Protein 2BJO (pdb70)

Solvent-accessible surface area: 12711 Å² total; per-residue (Å²): 99,82,22,60,10,80,0,36,5,159,36,4,64,76,9,64,0,54,4,93,88,41,28,0,82,29,55,5,22,79,120,91,16,101,99,53,62,104,107,10,2,25,1,2,9,0,2,0,0,0,0,0,4,9,0,0,16,1,0,52,75,18,0,122,128,79,137,44,152,36,87,1,62,0,48,0,34,0,14,12,66,137,8,148,111,81,66,6,72,84,8,10,5,23,0,25,0,28,8,100,146,40,95,153,132,48,2,77,82,0,2,70,38,0,28,99,39,0,13,2,1,37,5,2,92,78,52,14,113,24,123,53,84,34,162,93,108,53,55,11,76,1,45,1,129,24,6,159,88,12,31,0,47,3,104,90,39,44,0,81,31,73,7,19,30,72,89,68,29,117,95,61,91,103,8,0,5,10,4,6,0,3,0,0,0,0,0,1,8,0,2,6,2,0,67,59,16,0,124,115,100,141,38,178,23,106,8,62,0,48,0,40,0,14,11,67,118,15,169,94,80,54,4,47,84,5,9,4,24,0,17,0,33,8,131,153,45,93,200,146,62,1,67,83,2,1,79,40,0,60,124,45,0,12,2,3,25,4,2,146,82,55,17,91,31,110,44,82,49,157

InterPro domains:
  IPR003718 OsmC/Ohr conserved domain [PF02566] (39-134)
  IPR015946 K homology domain-like, alpha/beta [G3DSA:3.30.300.20] (43-136)
  IPR019953 Organic hydroperoxide resistance protein famiy [PTHR33797] (2-135)
  IPR019953 Organic hydroperoxide resistance protein famiy [TIGR03561] (3-134)
  IPR036102 OsmC/Ohr superfamily [SSF82784] (3-135)

Nearest PDB structures (foldseek):
  2bjo-assembly1_B  TM=9.786E-01  e=1.978E-26  Bacillus subtilis
  6mjn-assembly2_C  TM=9.135E-01  e=1.977E-16  Legionella pneumophila
  6ecy-assembly1_A  TM=8.993E-01  e=4.500E-16  Chromobacterium violaceum ATCC 12472
  4xx2-assembly1_A  TM=8.767E-01  e=3.079E-16  Xylella fastidiosa 9a5c
  6ecy-assembly1_B  TM=8.968E-01  e=5.107E-16  Chromobacterium violaceum ATCC 12472

Foldseek 3Di:
DVDDWAKDWPDPQQTWIATPVRPGTFTRDDPCCVVVVGDGHHPQRVLQVLQQVLLVVLLCVLCVVVPHHWDKGKGKDKDWDQDVVVSHIDIEIEIEMEGDPDPPVVVVVSSVSSLVVRPVSVVCPPPYPYHYHYD/DVDDWAKDWDDPQQTWIATPVRPGTFTHDDPVHCVVVDDGHHPQRVLQVLQQVLLQVLLCVVCVVVVHRWDKDKGKHKDWAQDPVVRHIDIAIEIEIETPPDDVVVVVVSSVRSLVVRVVSVVCPPPYHYHYHYD

Organism: Bacillus subtilis (strain 168) (NCBI:txid224308)

CATH classification: 2.20.25.10 (+1 more: 3.30.300.20)

Secondary structure (DSSP, 8-state):
--EEEEEEEESGGG-EEEETTSS-EEEB--TTTTTTT---B-HHHHHHHHHHHHHHHHHHHHHHTTT-----EEEEEEEEEEETTTTEEEEEEEEEEE-TTS-HHHHHHHHHHHHHH-HHHHHHTTTS--EEEE-/--EEEEEEEESSTT-EEEETTSS-EEEB--GGG-TT----B-HHHHHHHHHHHHHHHHHHHHHHHTT----EEEEEEEEEEEETTTTEEEEEEEEEEEETTS-HHHHHHHHHHHHHH-HHHHHHTTTS-EEEEE-

Sequence (270 aa):
ALFTAKVTARGGRAGHITSDDGVLDFDIVMPNAAAAGQTGTNPEQLFAAGYAACFGGALEHVAKEQNIEIDSEIEGQVSLMKDESDGGFKIGVTLVVNTKDLDREKAQELVNAAHEFCPYSKATRGNVDVKLELKALFTAKVTARGGRAGHITSDDGVLDFDIVMPNAAAAGQTGTNPEQLFAAGYAACFGGALEHVAKEQNIEIDSEIEGQVSLMKDESDGGFKIGVTLVVNTKDLDREKAQELVNAAHEFCPYSKATRGNVDVKLELK

Structure (mmCIF, N/CA/C/O backbone):
data_2BJO
#
_entry.id   2BJO
#
_cell.length_a   35.340
_cell.length_b   41.434
_cell.length_c   44.600
_cell.angle_alpha   84.45
_cell.angle_beta   91.51
_cell.angle_gamma   73.89
#
_symmetry.space_group_name_H-M   'P 1'
#
loop_
_entity.id
_entity.type
_entity.pdbx_description
1 polymer 'ORGANIC HYDROPEROXIDE RESISTANCE PROTEIN OHRB'
2 water water
#
loop_
_atom_site.group_PDB
_atom_site.id
_atom_site.type_symbol
_atom_site.label_atom_id
_atom_site.label_alt_id
_atom_site.label_comp_id
_atom_site.label_asym_id
_atom_site.label_entity_id
_atom_site.label_seq_id
_atom_site.pdbx_PDB_ins_code
_atom_site.Cartn_x
_atom_site.Cartn_y
_atom_site.Cartn_z
_atom_site.occupancy
_atom_site.B_iso_or_equiv
_atom_site.auth_seq_id
_atom_site.auth_comp_id
_atom_site.auth_asym_id
_atom_site.auth_atom_id
_atom_site.pdbx_PDB_model_num
ATOM 1 N N . ALA A 1 2 ? 7.296 17.638 3.960 1.00 25.09 2 ALA A N 1
ATOM 2 C CA . ALA A 1 2 ? 6.069 16.785 3.999 1.00 25.63 2 ALA A CA 1
ATOM 3 C C . ALA A 1 2 ? 4.797 17.613 3.887 1.00 23.92 2 ALA A C 1
ATOM 4 O O . ALA A 1 2 ? 4.641 18.602 4.597 1.00 22.77 2 ALA A O 1
ATOM 6 N N . LEU A 1 3 ? 3.922 17.181 2.987 1.00 27.30 3 LEU A N 1
ATOM 7 C CA . LEU A 1 3 ? 2.579 17.747 2.803 1.00 28.71 3 LEU A CA 1
ATOM 8 C C . LEU A 1 3 ? 1.667 17.267 3.934 1.00 27.90 3 LEU A C 1
ATOM 9 O O . LEU A 1 3 ? 0.835 18.034 4.406 1.00 26.33 3 LEU A O 1
ATOM 14 N N . PHE A 1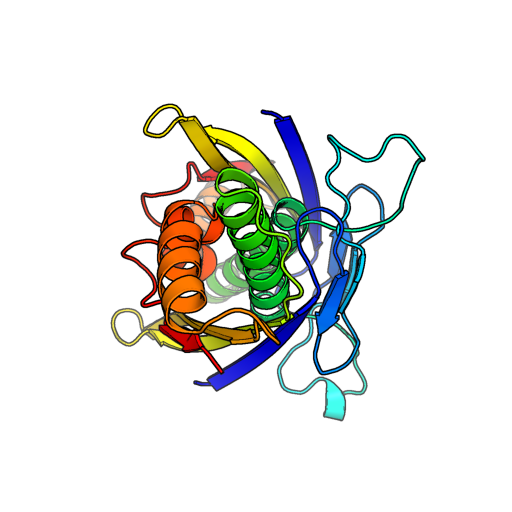 4 ? 1.841 16.007 4.336 1.00 26.60 4 PHE A N 1
ATOM 15 C CA . PHE A 1 4 ? 1.131 15.362 5.435 1.00 24.69 4 PHE A CA 1
ATOM 16 C C . PHE A 1 4 ? 1.746 13.966 5.624 1.00 24.99 4 PHE A C 1
ATOM 17 O O . PHE A 1 4 ? 2.415 13.433 4.734 1.00 20.88 4 PHE A O 1
ATOM 25 N N . THR A 1 5 ? 1.481 13.414 6.803 1.00 22.98 5 THR A N 1
ATOM 26 C CA . THR A 1 5 ? 1.911 12.099 7.250 1.00 22.38 5 THR A CA 1
ATOM 27 C C . THR A 1 5 ? 0.660 11.375 7.711 1.00 22.21 5 THR A C 1
ATOM 28 O O . THR A 1 5 ? 0.013 11.860 8.623 1.00 21.02 5 THR A O 1
ATOM 32 N N . ALA A 1 6 ? 0.317 10.244 7.100 1.00 23.05 6 ALA A N 1
ATOM 33 C CA . ALA A 1 6 ? -0.759 9.375 7.549 1.00 21.75 6 ALA A CA 1
ATOM 34 C C . ALA A 1 6 ? -0.180 8.348 8.519 1.00 22.57 6 ALA A C 1
ATOM 35 O O . ALA A 1 6 ? 0.862 7.753 8.248 1.00 21.09 6 ALA A O 1
ATOM 37 N N . LYS A 1 7 ? -0.822 8.119 9.666 1.00 26.69 7 LYS A N 1
ATOM 38 C CA . LYS A 1 7 ? -0.397 7.145 10.668 1.00 26.89 7 LYS A CA 1
ATOM 39 C C . LYS A 1 7 ? -1.408 6.027 10.904 1.00 25.33 7 LYS A C 1
ATOM 40 O O . LYS A 1 7 ? -2.594 6.273 11.093 1.00 22.89 7 LYS A O 1
ATOM 46 N N . VAL A 1 8 ? -0.913 4.791 10.920 1.00 25.87 8 VAL A N 1
ATOM 47 C CA . VAL A 1 8 ? -1.749 3.607 11.180 1.00 26.68 8 VAL A CA 1
ATOM 48 C C . VAL A 1 8 ? -0.908 2.687 12.058 1.00 24.04 8 VAL A C 1
ATOM 49 O O . VAL A 1 8 ? 0.263 2.495 11.776 1.00 26.25 8 VAL A O 1
ATOM 53 N N . THR A 1 9 ? -1.518 2.125 13.090 1.00 23.07 9 THR A N 1
ATOM 54 C CA . THR A 1 9 ? -0.892 1.227 14.048 1.00 24.07 9 THR A CA 1
ATOM 55 C C . THR A 1 9 ? -1.413 -0.177 13.775 1.00 22.65 9 THR A C 1
ATOM 56 O O . THR A 1 9 ? -2.614 -0.403 13.661 1.00 22.31 9 THR A O 1
ATOM 60 N N . ALA A 1 10 ? -0.516 -1.147 13.648 1.00 23.40 10 ALA A N 1
ATOM 61 C CA . ALA A 1 10 ? -0.965 -2.525 13.462 1.00 22.69 10 ALA A CA 1
ATOM 62 C C . ALA A 1 10 ? -0.560 -3.274 14.699 1.00 22.46 10 ALA A C 1
ATOM 63 O O . ALA A 1 10 ? 0.607 -3.176 15.061 1.00 20.78 10 ALA A O 1
ATOM 65 N N . ARG A 1 11 ? -1.484 -3.980 15.335 1.00 24.48 11 ARG A N 1
ATOM 66 C CA . ARG A 1 11 ? -1.209 -4.827 16.489 1.00 29.90 11 ARG A CA 1
ATOM 67 C C . ARG A 1 11 ? -1.349 -6.283 16.046 1.00 29.90 11 ARG A C 1
ATOM 68 O O . ARG A 1 11 ? -2.258 -6.599 15.271 1.00 25.92 11 ARG A O 1
ATOM 76 N N . GLY A 1 12 ? -0.427 -7.129 16.498 1.00 31.21 12 GLY A N 1
ATOM 77 C CA . GLY A 1 12 ? -0.543 -8.586 16.432 1.00 34.86 12 GLY A CA 1
ATOM 78 C C . GLY A 1 12 ? -0.387 -9.472 15.216 1.00 39.25 12 GLY A C 1
ATOM 79 O O . GLY A 1 12 ? -0.974 -10.564 15.198 1.00 43.87 12 GLY A O 1
ATOM 80 N N . GLY A 1 13 ? 0.357 -9.016 14.211 1.00 39.26 13 GLY A N 1
ATOM 81 C CA . GLY A 1 13 ? 0.701 -9.868 13.084 1.00 36.48 13 GLY A CA 1
ATOM 82 C C . GLY A 1 13 ? -0.272 -10.247 11.991 1.00 37.40 13 GLY A C 1
ATOM 83 O O . GLY A 1 13 ? -1.009 -9.369 11.531 1.00 36.16 13 GLY A O 1
ATOM 84 N N . ARG A 1 14 ? -0.258 -11.515 11.563 1.00 36.37 14 ARG A N 1
ATOM 85 C CA . ARG A 1 14 ? -1.113 -11.911 10.440 1.00 38.93 14 ARG A CA 1
ATOM 86 C C . ARG A 1 14 ? -2.589 -12.145 10.805 1.00 34.44 14 ARG A C 1
ATOM 87 O O . ARG A 1 14 ? -3.450 -12.249 9.929 1.00 29.80 14 ARG A O 1
ATOM 95 N N . ALA A 1 15 ? -2.880 -12.238 12.095 1.00 33.67 15 ALA A N 1
ATOM 96 C CA . ALA A 1 15 ? -4.252 -12.350 12.583 1.00 32.45 15 ALA A CA 1
ATOM 97 C C . ALA A 1 15 ? -4.535 -11.108 13.414 1.00 32.45 15 ALA A C 1
ATOM 98 O O . ALA A 1 15 ? -5.331 -11.176 14.347 1.00 36.73 15 ALA A O 1
ATOM 100 N N . GLY A 1 16 ? -3.922 -9.973 13.096 1.00 31.24 16 GLY A N 1
ATOM 101 C CA . GLY A 1 16 ? -4.023 -8.833 14.001 1.00 29.37 16 GLY A CA 1
ATOM 102 C C . GLY A 1 16 ? -5.135 -7.833 13.741 1.00 27.89 16 GLY A C 1
ATOM 103 O O . GLY A 1 16 ? -6.242 -8.138 13.277 1.00 24.58 16 GLY A O 1
ATOM 104 N N . HIS A 1 17 ? -4.821 -6.578 14.036 1.00 25.52 17 HIS A N 1
ATOM 105 C CA . HIS A 1 17 ? -5.802 -5.526 13.794 1.00 25.57 17 HIS A CA 1
ATOM 106 C C . HIS A 1 17 ? -5.078 -4.210 13.480 1.00 26.67 17 HIS A C 1
ATOM 107 O O . HIS A 1 17 ? -4.003 -3.945 14.026 1.00 24.68 17 HIS A O 1
ATOM 114 N N . ILE A 1 18 ? -5.682 -3.393 12.625 1.00 25.44 18 ILE A N 1
ATOM 115 C CA . ILE A 1 18 ? -5.175 -2.087 12.239 1.00 25.90 18 ILE A CA 1
ATOM 116 C C . ILE A 1 18 ? -6.170 -1.021 12.671 1.00 26.41 18 ILE A C 1
ATOM 117 O O . ILE A 1 18 ? -7.385 -1.177 12.479 1.00 26.68 18 ILE A O 1
ATOM 122 N N . THR A 1 19 ? -5.635 0.042 13.266 1.00 23.75 19 THR A N 1
ATOM 123 C CA . THR A 1 19 ? -6.441 1.224 13.532 1.00 25.63 19 THR A CA 1
ATOM 124 C C . THR A 1 19 ? -5.676 2.472 13.084 1.00 23.67 19 THR A C 1
ATOM 125 O O . THR A 1 19 ? -4.553 2.728 13.527 1.00 22.44 19 THR A O 1
ATOM 129 N N . SER A 1 20 ? -6.260 3.260 12.182 1.00 24.28 20 SER A N 1
ATOM 130 C CA . SER A 1 20 ? -5.608 4.511 11.791 1.00 24.26 20 SER A CA 1
ATOM 131 C C . SER A 1 20 ? -5.669 5.436 13.027 1.00 24.15 20 SER A C 1
ATOM 132 O O . SER A 1 20 ? -6.507 5.281 13.924 1.00 19.46 20 SER A O 1
ATOM 135 N N . ASP A 1 21 ? -4.729 6.379 13.073 1.00 25.75 21 ASP A N 1
ATOM 136 C CA . ASP A 1 21 ? -4.685 7.434 14.069 1.00 24.97 21 ASP A CA 1
ATOM 137 C C . ASP A 1 21 ? -6.037 8.132 14.178 1.00 25.14 21 ASP A C 1
ATOM 138 O O . ASP A 1 21 ? -6.457 8.380 15.303 1.00 23.64 21 ASP A O 1
ATOM 143 N N . ASP A 1 22 ? -6.695 8.407 13.042 1.00 22.84 22 ASP A N 1
ATOM 144 C CA . ASP A 1 22 ? -7.996 9.102 13.009 1.00 24.01 22 ASP A CA 1
ATOM 145 C C . ASP A 1 22 ? -9.234 8.203 13.104 1.00 23.05 22 ASP A C 1
ATOM 146 O O . ASP A 1 22 ? -10.343 8.719 13.044 1.00 25.55 22 ASP A O 1
ATOM 151 N N . GLY A 1 23 ? -9.044 6.893 13.224 1.00 20.74 23 GLY A N 1
ATOM 152 C CA . GLY A 1 23 ? -10.104 5.909 13.305 1.00 22.21 23 GLY A CA 1
ATOM 153 C C . GLY A 1 23 ? -10.802 5.557 11.997 1.00 21.68 23 GLY A C 1
ATOM 154 O O . GLY A 1 23 ? -11.662 4.679 11.975 1.00 23.89 23 GLY A O 1
ATOM 155 N N . VAL A 1 24 ? -10.467 6.217 10.894 1.00 23.93 24 VAL A N 1
ATOM 156 C CA . VAL A 1 24 ? -11.095 5.999 9.587 1.00 21.26 24 VAL A CA 1
ATOM 157 C C . VAL A 1 24 ? -10.866 4.536 9.222 1.00 21.66 24 VAL A C 1
ATOM 158 O O . VAL A 1 24 ? -11.821 3.882 8.792 1.00 19.98 24 VAL A O 1
ATOM 162 N N . LEU A 1 25 ? -9.651 4.024 9.420 1.00 22.47 25 LEU A N 1
ATOM 163 C CA . LEU A 1 25 ? -9.376 2.586 9.193 1.00 24.83 25 LEU A CA 1
ATOM 164 C C . LEU A 1 25 ? -9.408 1.762 10.484 1.00 25.55 25 LEU A C 1
ATOM 165 O O . LEU A 1 25 ? -8.698 2.029 11.449 1.00 24.23 25 LEU A O 1
ATOM 170 N N . ASP A 1 26 ? -10.250 0.742 10.563 1.00 28.06 26 ASP A N 1
ATOM 171 C CA . ASP A 1 26 ? -10.364 0.016 11.836 1.00 27.12 26 ASP A CA 1
ATOM 172 C C . ASP A 1 26 ? -10.756 -1.405 11.450 1.00 26.45 26 ASP A C 1
ATOM 173 O O . ASP A 1 26 ? -11.922 -1.664 11.248 1.00 25.19 26 ASP A O 1
ATOM 178 N N . PHE A 1 27 ? -9.788 -2.302 11.312 1.00 24.96 27 PHE A N 1
ATOM 179 C CA . PHE A 1 27 ? -10.066 -3.625 10.775 1.00 25.80 27 PHE A CA 1
ATOM 180 C C . PHE A 1 27 ? -9.167 -4.685 11.359 1.00 23.84 27 PHE A C 1
ATOM 181 O O . PHE A 1 27 ? -7.997 -4.434 11.649 1.00 21.47 27 PHE A O 1
ATOM 189 N N . ASP A 1 28 ? -9.760 -5.870 11.460 1.00 23.05 28 ASP A N 1
ATOM 190 C CA . ASP A 1 28 ? -8.956 -7.073 11.619 1.00 23.62 28 ASP A CA 1
ATOM 191 C C . ASP A 1 28 ? -8.171 -7.355 10.341 1.00 21.92 28 ASP A C 1
ATOM 192 O O . ASP A 1 28 ? -8.612 -6.989 9.261 1.00 22.06 28 ASP A O 1
ATOM 197 N N . ILE A 1 29 ? -7.041 -8.035 10.512 1.00 21.78 29 ILE A N 1
ATOM 198 C CA . ILE A 1 29 ? -6.203 -8.582 9.465 1.00 24.97 29 ILE A CA 1
ATOM 199 C C . ILE A 1 29 ? -6.583 -10.053 9.471 1.00 25.71 29 ILE A C 1
ATOM 200 O O . ILE A 1 29 ? -6.489 -10.714 10.512 1.00 25.39 29 ILE A O 1
ATOM 205 N N . VAL A 1 30 ? -7.006 -10.534 8.307 1.00 26.42 30 VAL A N 1
ATOM 206 C CA . VAL A 1 30 ? -7.511 -11.898 8.201 1.00 30.52 30 VAL A CA 1
ATOM 207 C C . VAL A 1 30 ? -6.665 -12.799 7.303 1.00 30.07 30 VAL A C 1
ATOM 208 O O . VAL A 1 30 ? -5.988 -12.384 6.375 1.00 30.28 30 VAL A O 1
ATOM 212 N N . MET A 1 31 ? -6.792 -14.086 7.578 1.00 33.97 31 MET A N 1
ATOM 213 C CA . MET A 1 31 ? -6.025 -15.129 6.914 1.00 35.46 31 MET A CA 1
ATOM 214 C C . MET A 1 31 ? -6.902 -15.689 5.803 1.00 33.71 31 MET A C 1
ATOM 215 O O . MET A 1 31 ? -8.093 -15.362 5.770 1.00 31.66 31 MET A O 1
ATOM 220 N N . PRO A 1 32 ? -6.310 -16.484 4.893 1.00 32.37 32 PRO A N 1
ATOM 221 C CA . PRO A 1 32 ? -7.038 -17.171 3.825 1.00 31.91 32 PRO A CA 1
ATOM 222 C C . PRO A 1 32 ? -8.308 -17.940 4.235 1.00 29.72 32 PRO A C 1
ATOM 223 O O . PRO A 1 32 ? -9.194 -18.022 3.403 1.00 27.82 32 PRO A O 1
ATOM 227 N N . ASN A 1 33 ? -8.415 -18.464 5.456 1.00 27.98 33 ASN A N 1
ATOM 228 C CA . ASN A 1 33 ? -9.595 -19.180 5.941 1.00 28.95 33 ASN A CA 1
ATOM 229 C C . ASN A 1 33 ? -10.677 -18.321 6.607 1.00 27.63 33 ASN A C 1
ATOM 230 O O . ASN A 1 33 ? -11.520 -18.828 7.333 1.00 26.74 33 ASN A O 1
ATOM 235 N N . ALA A 1 34 ? -10.676 -17.011 6.375 1.00 29.17 34 ALA A N 1
ATOM 236 C CA . ALA A 1 34 ? -11.603 -16.083 7.046 1.00 28.60 34 ALA A CA 1
ATOM 237 C C . ALA A 1 34 ? -13.096 -16.402 6.918 1.00 28.76 34 ALA A C 1
ATOM 238 O O . ALA A 1 34 ? -13.823 -16.340 7.920 1.00 26.56 34 ALA A O 1
ATOM 240 N N . ALA A 1 35 ? -13.530 -16.728 5.703 1.00 27.64 35 ALA A N 1
ATOM 241 C CA . ALA A 1 35 ? -14.919 -17.078 5.445 1.00 30.28 35 ALA A CA 1
ATOM 242 C C . ALA A 1 35 ? -15.280 -18.289 6.309 1.00 29.84 35 ALA A C 1
ATOM 243 O O . ALA A 1 35 ? -16.252 -18.221 7.043 1.00 30.53 35 ALA A O 1
ATOM 245 N N . ALA A 1 36 ? -14.495 -19.361 6.232 1.00 30.13 36 ALA A N 1
ATOM 246 C CA . ALA A 1 36 ? -14.697 -20.595 6.999 1.00 30.51 36 ALA A CA 1
ATOM 247 C C . ALA A 1 36 ? -14.765 -20.379 8.515 1.00 30.50 36 ALA A C 1
ATOM 248 O O . ALA A 1 36 ? -15.627 -20.944 9.198 1.00 29.27 36 ALA A O 1
ATOM 250 N N . ALA A 1 37 ? -13.832 -19.558 8.999 1.00 30.45 37 ALA A N 1
ATOM 251 C CA . ALA A 1 37 ? -13.708 -19.193 10.408 1.00 28.64 37 ALA A CA 1
ATOM 252 C C . ALA A 1 37 ? -14.673 -18.082 10.854 1.00 31.33 37 ALA A C 1
ATOM 253 O O . ALA A 1 37 ? -14.638 -17.711 12.031 1.00 33.50 37 ALA A O 1
ATOM 255 N N . GLY A 1 38 ? -15.533 -17.554 9.979 1.00 29.91 38 GLY A N 1
ATOM 256 C CA . GLY A 1 38 ? -16.441 -16.468 10.331 1.00 28.61 38 GLY A CA 1
ATOM 257 C C . GLY A 1 38 ? -15.768 -15.153 10.719 1.00 29.32 38 GLY A C 1
ATOM 258 O O . GLY A 1 38 ? -16.296 -14.394 11.528 1.00 26.68 38 GLY A O 1
ATOM 259 N N . GLN A 1 39 ? -14.602 -14.850 10.155 1.00 27.69 39 GLN A N 1
ATOM 260 C CA . GLN A 1 39 ? -13.895 -13.615 10.478 1.00 28.16 39 GLN A CA 1
ATOM 261 C C . GLN A 1 39 ? -14.116 -12.645 9.323 1.00 28.56 39 GLN A C 1
ATOM 262 O O . GLN A 1 39 ? -14.365 -13.050 8.195 1.00 28.81 39 GLN A O 1
ATOM 268 N N . THR A 1 40 ? -14.030 -11.361 9.633 1.00 28.76 40 THR A N 1
ATOM 269 C CA . THR A 1 40 ? -14.107 -10.294 8.645 1.00 30.14 40 THR A CA 1
ATOM 270 C C . THR A 1 40 ? -12.897 -9.381 8.725 1.00 26.91 40 THR A C 1
ATOM 271 O O . THR A 1 40 ? -12.381 -9.103 9.800 1.00 28.37 40 THR A O 1
ATOM 275 N N . GLY A 1 41 ? -12.432 -8.901 7.581 1.00 25.62 41 GLY A N 1
ATOM 276 C CA . GLY A 1 41 ? -11.320 -7.971 7.643 1.00 24.78 41 GLY A CA 1
ATOM 277 C C . GLY A 1 41 ? -10.601 -7.798 6.334 1.00 22.63 41 GLY A C 1
ATOM 278 O O . GLY A 1 41 ? -11.128 -8.149 5.290 1.00 22.47 41 GLY A O 1
ATOM 279 N N . THR A 1 42 ? -9.393 -7.270 6.453 1.00 23.75 42 THR A N 1
ATOM 280 C CA . THR A 1 42 ? -8.566 -6.934 5.309 1.00 23.50 42 THR A CA 1
ATOM 281 C C . THR A 1 42 ? -7.252 -7.701 5.436 1.00 23.46 42 THR A C 1
ATOM 282 O O . THR A 1 42 ? -7.065 -8.513 6.353 1.00 24.28 42 THR A O 1
ATOM 286 N N . ASN A 1 43 ? -6.368 -7.418 4.479 1.00 25.12 43 ASN A N 1
ATOM 287 C CA . ASN A 1 43 ? -4.991 -7.899 4.492 1.00 23.75 43 ASN A CA 1
ATOM 288 C C . ASN A 1 43 ? -4.046 -6.907 3.793 1.00 21.93 43 ASN A C 1
ATOM 289 O O . ASN A 1 43 ? -4.516 -5.987 3.138 1.00 22.93 43 ASN A O 1
ATOM 294 N N . PRO A 1 44 ? -2.718 -7.090 3.908 1.00 23.87 44 PRO A N 1
ATOM 295 C CA . PRO A 1 44 ? -1.805 -6.122 3.293 1.00 24.28 44 PRO A CA 1
ATOM 296 C C . PRO A 1 44 ? -1.923 -6.022 1.774 1.00 23.88 44 PRO A C 1
ATOM 297 O O . PRO A 1 44 ? -1.739 -4.932 1.247 1.00 26.78 44 PRO A O 1
ATOM 301 N N . GLU A 1 45 ? -2.277 -7.105 1.090 1.00 24.48 45 GLU A N 1
ATOM 302 C CA . GLU A 1 45 ? -2.4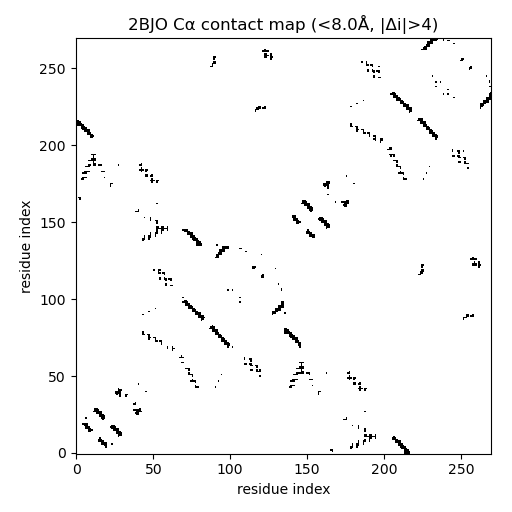50 -7.135 -0.365 1.00 23.64 45 GLU A CA 1
ATOM 303 C C . GLU A 1 45 ? -3.624 -6.266 -0.817 1.00 22.16 45 GLU A C 1
ATOM 304 O O . GLU A 1 45 ? -3.456 -5.432 -1.703 1.00 25.68 45 GLU A O 1
ATOM 310 N N . GLN A 1 46 ? -4.787 -6.469 -0.211 1.00 21.89 46 GLN A N 1
ATOM 311 C CA . GLN A 1 46 ? -5.991 -5.633 -0.387 1.00 22.83 46 GLN A CA 1
ATOM 312 C C . GLN A 1 46 ? -5.755 -4.150 -0.079 1.00 22.40 46 GLN A C 1
ATOM 313 O O . GLN A 1 46 ? -6.192 -3.269 -0.814 1.00 20.31 46 GLN A O 1
ATOM 319 N N . LEU A 1 47 ? -5.046 -3.869 1.011 1.00 24.57 47 LEU A N 1
ATOM 320 C CA . LEU A 1 47 ? -4.685 -2.491 1.348 1.00 22.82 47 LEU A CA 1
ATOM 321 C C . LEU A 1 47 ? -3.832 -1.848 0.235 1.00 23.49 47 LEU A C 1
ATOM 322 O O . LEU A 1 47 ? -4.038 -0.656 -0.083 1.00 21.54 47 LEU A O 1
ATOM 327 N N . PHE A 1 48 ? -2.921 -2.648 -0.323 1.00 21.26 48 PHE A N 1
ATOM 328 C CA . PHE A 1 48 ? -2.008 -2.273 -1.412 1.00 22.11 48 PHE A CA 1
ATOM 329 C C . PHE A 1 48 ? -2.810 -1.984 -2.670 1.00 20.52 48 PHE A C 1
ATOM 330 O O . PHE A 1 48 ? -2.640 -0.946 -3.314 1.00 21.52 48 PHE A O 1
ATOM 338 N N . ALA A 1 49 ? -3.720 -2.893 -2.979 1.00 22.40 49 ALA A N 1
ATOM 339 C CA . ALA A 1 49 ? -4.597 -2.789 -4.143 1.00 21.13 49 ALA A CA 1
ATOM 340 C C . ALA A 1 49 ? -5.412 -1.500 -4.088 1.00 20.75 49 ALA A C 1
ATOM 341 O O . ALA A 1 49 ? -5.548 -0.813 -5.100 1.00 19.61 49 ALA A O 1
ATOM 343 N N . ALA A 1 50 ? -5.978 -1.216 -2.916 1.00 19.80 50 ALA A N 1
ATOM 344 C CA . ALA A 1 50 ? -6.772 -0.008 -2.681 1.00 21.69 50 ALA A CA 1
ATOM 345 C C . ALA A 1 50 ? -5.987 1.290 -2.853 1.00 22.57 50 ALA A C 1
ATOM 346 O O . ALA A 1 50 ? -6.485 2.227 -3.474 1.00 26.35 50 ALA A O 1
ATOM 348 N N . GLY A 1 51 ? -4.803 1.322 -2.252 1.00 21.34 51 GLY A N 1
ATOM 349 C CA . GLY A 1 51 ? -3.916 2.460 -2.320 1.00 21.99 51 GLY A CA 1
ATOM 350 C C . GLY A 1 51 ? -3.405 2.754 -3.707 1.00 22.00 51 GLY A C 1
ATOM 351 O O . GLY A 1 51 ? -3.399 3.899 -4.146 1.00 23.28 51 GLY A O 1
ATOM 352 N N . TYR A 1 52 ? -2.970 1.704 -4.396 1.00 23.89 52 TYR A N 1
ATOM 353 C CA . TYR A 1 52 ? -2.455 1.827 -5.762 1.00 22.61 52 TYR A CA 1
ATOM 354 C C . TYR A 1 52 ? -3.560 2.226 -6.728 1.00 21.44 52 TYR A C 1
ATOM 355 O O . TYR A 1 52 ? -3.315 3.031 -7.610 1.00 21.73 52 TYR A O 1
ATOM 364 N N . ALA A 1 53 ? -4.768 1.688 -6.582 1.00 21.57 53 ALA A N 1
ATOM 365 C CA . ALA A 1 53 ? -5.892 2.042 -7.444 1.00 20.85 53 ALA A CA 1
ATOM 366 C C . ALA A 1 53 ? -6.202 3.551 -7.347 1.00 22.07 53 ALA A C 1
ATOM 367 O O . ALA A 1 53 ? -6.323 4.301 -8.325 1.00 23.48 53 ALA A O 1
ATOM 369 N N . ALA A 1 54 ? -6.280 3.988 -6.100 1.00 20.32 54 ALA A N 1
ATOM 370 C CA . ALA A 1 54 ? -6.513 5.361 -5.723 1.00 20.89 54 ALA A CA 1
ATOM 371 C C . ALA A 1 54 ? -5.388 6.300 -6.178 1.00 23.69 54 ALA A C 1
ATOM 372 O O . ALA A 1 54 ? -5.660 7.370 -6.727 1.00 19.73 54 ALA A O 1
ATOM 374 N N . CYS A 1 55 ? -4.143 5.897 -5.920 1.00 25.42 55 CYS A N 1
ATOM 375 C CA . CYS A 1 55 ? -2.955 6.622 -6.363 1.00 25.34 55 CYS A CA 1
ATOM 376 C C . CYS A 1 55 ? -2.983 6.789 -7.882 1.00 24.98 55 CYS A C 1
ATOM 377 O O . CYS A 1 55 ? -2.683 7.882 -8.383 1.00 25.71 55 CYS A O 1
ATOM 380 N N . PHE A 1 56 ? -3.330 5.716 -8.589 1.00 21.03 56 PHE A N 1
ATOM 381 C CA . PHE A 1 56 ? -3.289 5.761 -10.041 1.00 22.14 56 PHE A CA 1
ATOM 3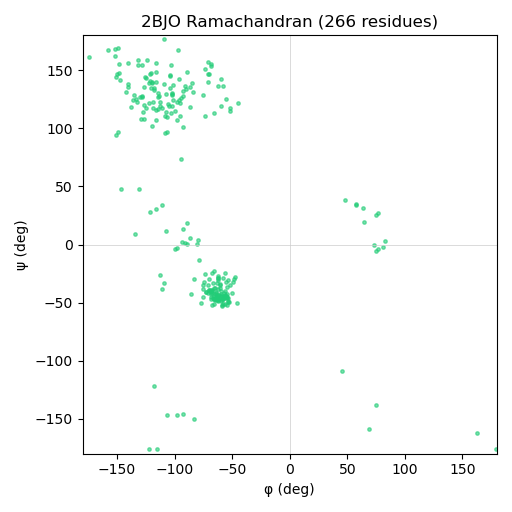82 C C . PHE A 1 56 ? -4.398 6.642 -10.632 1.00 24.03 56 PHE A C 1
ATOM 383 O O . PHE A 1 56 ? -4.140 7.385 -11.576 1.00 23.38 56 PHE A O 1
ATOM 391 N N . GLY A 1 57 ? -5.607 6.535 -10.085 1.00 24.48 57 GLY A N 1
ATOM 392 C CA . GLY A 1 57 ? -6.694 7.449 -10.393 1.00 24.11 57 GLY A CA 1
ATOM 393 C C . GLY A 1 57 ? -6.379 8.926 -10.187 1.00 24.31 57 GLY A C 1
ATOM 394 O O . GLY A 1 57 ? -6.747 9.765 -11.023 1.00 20.75 57 GLY A O 1
ATOM 395 N N . GLY A 1 58 ? -5.702 9.236 -9.081 1.00 23.48 58 GLY A N 1
ATOM 396 C CA . GLY A 1 58 ? -5.269 10.606 -8.825 1.00 24.70 58 GLY A CA 1
ATOM 397 C C . GLY A 1 58 ? -4.269 11.088 -9.858 1.00 25.10 58 GLY A C 1
ATOM 398 O O . GLY A 1 58 ? -4.325 12.227 -10.327 1.00 26.17 58 GLY A O 1
ATOM 399 N N . ALA A 1 59 ? -3.342 10.196 -10.206 1.00 25.85 59 ALA A N 1
ATOM 400 C CA . ALA A 1 59 ? -2.290 10.469 -11.171 1.00 22.48 59 ALA A CA 1
ATOM 401 C C . ALA A 1 59 ? -2.874 10.647 -12.569 1.00 24.72 59 ALA A C 1
ATOM 402 O O . ALA A 1 59 ? -2.463 11.552 -13.309 1.00 20.32 59 ALA A O 1
ATOM 404 N N . LEU A 1 60 ? -3.841 9.798 -12.918 1.00 24.21 60 LEU A N 1
ATOM 405 C CA . LEU A 1 60 ? -4.517 9.863 -14.215 1.00 24.05 60 LEU A CA 1
ATOM 406 C C . LEU A 1 60 ? -5.308 11.184 -14.340 1.00 23.02 60 LEU A C 1
ATOM 407 O O . LEU A 1 60 ? -5.279 11.865 -15.371 1.00 20.53 60 LEU A O 1
ATOM 412 N N . GLU A 1 61 ? -5.994 11.569 -13.268 1.00 18.78 61 GLU A N 1
ATOM 413 C CA . GLU A 1 61 ? -6.724 12.831 -13.183 1.00 22.76 61 GLU A CA 1
ATOM 414 C C . GLU A 1 61 ? -5.818 14.049 -13.291 1.00 21.05 61 GLU A C 1
ATOM 415 O O . GLU A 1 61 ? -6.157 15.005 -13.989 1.00 20.55 61 GLU A O 1
ATOM 421 N N . HIS A 1 62 ? -4.685 14.017 -12.593 1.00 23.76 62 HIS A N 1
ATOM 422 C CA . HIS A 1 62 ? -3.704 15.098 -12.704 1.00 21.54 62 HIS A CA 1
ATOM 423 C C . HIS A 1 62 ? -3.103 15.212 -14.116 1.00 19.61 62 HIS A C 1
ATOM 424 O O . HIS A 1 62 ? -2.916 16.308 -14.599 1.00 18.85 62 HIS A O 1
ATOM 431 N N . VAL A 1 63 ? -2.776 14.120 -14.803 1.00 21.24 63 VAL A N 1
ATOM 432 C CA . VAL A 1 63 ? -2.128 14.202 -16.124 1.00 22.98 63 VAL A CA 1
ATOM 433 C C . VAL A 1 63 ? -3.118 14.703 -17.185 1.00 22.32 63 VAL A C 1
ATOM 434 O O . VAL A 1 63 ? -2.769 15.429 -18.112 1.00 24.53 63 VAL A O 1
ATOM 438 N N . ALA A 1 64 ? -4.367 14.300 -17.007 1.00 23.42 64 ALA A N 1
ATOM 439 C CA . ALA A 1 64 ? -5.480 14.711 -17.843 1.00 21.67 64 ALA A CA 1
ATOM 440 C C . ALA A 1 64 ? -5.739 16.201 -17.649 1.00 23.31 64 ALA A C 1
ATOM 441 O O . ALA A 1 64 ? -5.929 16.932 -18.629 1.00 22.13 64 ALA A O 1
ATOM 443 N N . LYS A 1 65 ? -5.752 16.640 -16.391 1.00 23.42 65 LYS A N 1
ATOM 444 C CA . LYS A 1 65 ? -5.960 18.048 -16.057 1.00 24.25 65 LYS A CA 1
ATOM 445 C C . LYS A 1 65 ? -5.020 19.009 -16.765 1.00 22.24 65 LYS A C 1
ATOM 446 O O . LYS A 1 65 ? -5.435 20.050 -17.272 1.00 21.03 65 LYS A O 1
ATOM 452 N N . GLU A 1 66 ? -3.749 18.621 -16.754 1.00 22.96 66 GLU A N 1
ATOM 453 C CA . GLU A 1 66 ? -2.669 19.247 -17.507 1.00 26.10 66 GLU A CA 1
ATOM 454 C C . GLU A 1 66 ? -2.958 19.530 -18.991 1.00 25.15 66 GLU A C 1
ATOM 455 O O . GLU A 1 66 ? -2.368 20.440 -19.571 1.00 25.41 66 GLU A O 1
ATOM 461 N N . GLN A 1 67 ? -3.836 18.731 -19.590 1.00 24.67 67 GLN A N 1
ATOM 462 C CA . GLN A 1 67 ? -4.326 18.842 -20.961 1.00 25.46 67 GLN A CA 1
ATOM 463 C C . GLN A 1 67 ? -5.775 19.336 -21.085 1.00 24.52 67 GLN A C 1
ATOM 464 O O . GLN A 1 67 ? -6.365 19.268 -22.162 1.00 20.68 67 GLN A O 1
ATOM 470 N N . ASN A 1 68 ? -6.317 19.826 -19.967 1.00 24.51 68 ASN A N 1
ATOM 471 C CA . ASN A 1 68 ? -7.711 20.274 -19.762 1.00 25.97 68 ASN A CA 1
ATOM 472 C C . ASN A 1 68 ? -8.783 19.218 -20.049 1.00 24.49 68 ASN A C 1
ATOM 473 O O . ASN A 1 68 ? -9.889 19.523 -20.508 1.00 21.19 68 ASN A O 1
ATOM 478 N N . ILE A 1 69 ? -8.406 17.978 -19.749 1.00 22.46 69 ILE A N 1
ATOM 479 C CA . ILE A 1 69 ? -9.266 16.826 -19.969 1.00 24.04 69 ILE A CA 1
ATOM 480 C C . ILE A 1 69 ? -9.865 16.422 -18.621 1.00 23.61 69 ILE A C 1
ATOM 481 O O . ILE A 1 69 ? -9.154 16.284 -17.636 1.00 23.58 69 ILE A O 1
ATOM 486 N N . GLU A 1 70 ? -11.179 16.238 -18.594 1.00 25.31 70 GLU A N 1
ATOM 487 C CA . GLU A 1 70 ? -11.924 15.735 -17.457 1.00 27.77 70 GLU A CA 1
ATOM 488 C C . GLU A 1 70 ? -12.109 14.248 -17.674 1.00 28.70 70 GLU A C 1
ATOM 489 O O . GLU A 1 70 ? -12.649 13.875 -18.702 1.00 30.14 70 GLU A O 1
ATOM 495 N N . ILE A 1 71 ? -11.694 13.392 -16.748 1.00 31.86 71 ILE A N 1
ATOM 496 C CA . ILE A 1 71 ? -11.840 11.949 -16.952 1.00 31.95 71 ILE A CA 1
ATOM 497 C C . ILE A 1 71 ? -12.771 11.320 -15.926 1.00 29.93 71 ILE A C 1
ATOM 498 O O . ILE A 1 71 ? -12.878 11.768 -14.782 1.00 30.62 71 ILE A O 1
ATOM 503 N N . ASP A 1 72 ? -13.450 10.279 -16.397 1.00 27.90 72 ASP A N 1
ATOM 504 C CA . ASP A 1 72 ? -14.409 9.491 -15.650 1.00 29.28 72 ASP A CA 1
ATOM 505 C C . ASP A 1 72 ? -13.745 8.120 -15.729 1.00 29.91 72 ASP A C 1
ATOM 506 O O . ASP A 1 72 ? -13.792 7.461 -16.779 1.00 33.16 72 ASP A O 1
ATOM 511 N N . SER A 1 73 ? -13.100 7.737 -14.632 1.00 24.88 73 SER A N 1
ATOM 512 C CA . SER A 1 73 ? -12.337 6.497 -14.617 1.00 24.04 73 SER A CA 1
ATOM 513 C C . SER A 1 73 ? -12.705 5.591 -13.443 1.00 23.10 73 SER A C 1
ATOM 514 O O . SER A 1 73 ? -13.195 6.023 -12.385 1.00 21.02 73 SER A O 1
ATOM 517 N N . GLU A 1 74 ? -12.455 4.310 -13.707 1.00 24.67 74 GLU A N 1
ATOM 518 C CA . GLU A 1 74 ? -12.492 3.214 -12.755 1.00 25.20 74 GLU A CA 1
ATOM 519 C C . GLU A 1 74 ? -11.218 2.444 -13.012 1.00 26.14 74 GLU A C 1
ATOM 520 O O . GLU A 1 74 ? -10.940 2.043 -14.158 1.00 26.54 74 GLU A O 1
ATOM 526 N N . ILE A 1 75 ? -10.464 2.278 -11.926 1.00 27.52 75 ILE A N 1
ATOM 527 C CA . ILE A 1 75 ? -9.228 1.499 -11.876 1.00 27.69 75 ILE A CA 1
ATOM 528 C C . ILE A 1 75 ? -9.355 0.342 -10.882 1.00 28.78 75 ILE A C 1
ATOM 529 O O . ILE A 1 75 ? -9.528 0.562 -9.670 1.00 26.43 75 ILE A O 1
ATOM 534 N N . GLU A 1 76 ? -9.250 -0.867 -11.429 1.00 25.58 76 GLU A N 1
ATOM 535 C CA . GLU A 1 76 ? -9.232 -2.052 -10.586 1.00 25.03 76 GLU A CA 1
ATOM 536 C C . GLU A 1 76 ? -7.787 -2.434 -10.318 1.00 22.58 76 GLU A C 1
ATOM 537 O O . GLU A 1 76 ? -7.109 -2.891 -11.216 1.00 20.18 76 GLU A O 1
ATOM 543 N N . GLY A 1 77 ? -7.350 -2.261 -9.075 1.00 21.90 77 GLY A N 1
ATOM 544 C CA . GLY A 1 77 ? -6.048 -2.744 -8.641 1.00 22.66 77 GLY A CA 1
ATOM 545 C C . GLY A 1 77 ? -6.160 -4.209 -8.249 1.00 22.77 77 GLY A C 1
ATOM 546 O O . GLY A 1 77 ? -7.066 -4.569 -7.495 1.00 25.06 77 GLY A O 1
ATOM 547 N N . GLN A 1 78 ? -5.245 -5.025 -8.772 1.00 21.96 78 GLN A N 1
ATOM 548 C CA . GLN A 1 78 ? -5.200 -6.471 -8.532 1.00 22.37 78 GLN A CA 1
ATOM 549 C C . GLN A 1 78 ? -3.793 -6.822 -8.026 1.00 22.72 78 GLN A C 1
ATOM 550 O O . GLN A 1 78 ? -2.793 -6.788 -8.758 1.00 22.24 78 GLN A O 1
ATOM 556 N N . VAL A 1 79 ? -3.717 -7.142 -6.739 1.00 24.09 79 VAL A N 1
ATOM 557 C CA . VAL A 1 79 ? -2.458 -7.394 -6.088 1.00 23.80 79 VAL A CA 1
ATOM 558 C C . VAL A 1 79 ? -2.383 -8.861 -5.691 1.00 24.99 79 VAL A C 1
ATOM 559 O O . VAL A 1 79 ? -3.185 -9.293 -4.857 1.00 26.06 79 VAL A O 1
ATOM 563 N N . SER A 1 80 ? -1.402 -9.584 -6.228 1.00 25.74 80 SER A N 1
ATOM 564 C CA . SER A 1 80 ? -1.219 -11.006 -5.922 1.00 26.97 80 SER A CA 1
ATOM 565 C C . SER A 1 80 ? -0.059 -11.298 -4.959 1.00 27.05 80 SER A C 1
ATOM 566 O O . SER A 1 80 ? 1.030 -10.743 -5.145 1.00 25.96 80 SER A O 1
ATOM 569 N N . LEU A 1 81 ? -0.303 -12.160 -3.969 1.00 25.66 81 LEU A N 1
ATOM 570 C CA . LEU A 1 81 ? 0.780 -12.699 -3.158 1.00 26.55 81 LEU A CA 1
ATOM 571 C C . LEU A 1 81 ? 1.304 -13.931 -3.885 1.00 27.41 81 LEU A C 1
ATOM 572 O O . LEU A 1 81 ? 0.529 -14.763 -4.348 1.00 26.06 81 LEU A O 1
ATOM 577 N N . MET A 1 82 ? 2.628 -14.032 -3.951 1.00 27.96 82 MET A N 1
ATOM 578 C CA . MET A 1 82 ? 3.318 -15.074 -4.696 1.00 31.71 82 MET A CA 1
ATOM 579 C C . MET A 1 82 ? 4.540 -15.592 -3.951 1.00 30.07 82 MET A C 1
ATOM 580 O O . MET A 1 82 ? 5.108 -14.911 -3.106 1.00 29.79 82 MET A O 1
ATOM 585 N N . LYS A 1 83 ? 4.928 -16.814 -4.284 1.00 28.53 83 LYS A N 1
ATOM 586 C CA . LYS A 1 83 ? 6.141 -17.410 -3.749 1.00 27.86 83 LYS A CA 1
ATOM 587 C C . LYS A 1 83 ? 7.307 -16.660 -4.409 1.00 26.53 83 LYS A C 1
ATOM 588 O O . LYS A 1 83 ? 7.267 -16.296 -5.591 1.00 26.06 83 LYS A O 1
ATOM 594 N N . ASP A 1 84 ? 8.329 -16.400 -3.601 1.00 24.52 84 ASP A N 1
ATOM 595 C CA . ASP A 1 84 ? 9.574 -15.770 -3.996 1.00 22.24 84 ASP A CA 1
ATOM 596 C C . ASP A 1 84 ? 10.530 -16.959 -3.960 1.00 22.25 84 ASP A C 1
ATOM 597 O O . ASP A 1 84 ? 11.047 -17.342 -2.896 1.00 18.20 84 ASP A O 1
ATOM 602 N N . GLU A 1 85 ? 10.741 -17.538 -5.139 1.00 23.73 85 GLU A N 1
ATOM 603 C CA . GLU A 1 85 ? 11.689 -18.642 -5.313 1.00 28.04 85 GLU A CA 1
ATOM 604 C C . GLU A 1 85 ? 13.149 -18.290 -4.998 1.00 26.24 85 GLU A C 1
ATOM 605 O O . GLU A 1 85 ? 13.920 -19.169 -4.617 1.00 25.06 85 GLU A O 1
ATOM 611 N N . SER A 1 86 ? 13.547 -17.025 -5.143 1.00 27.5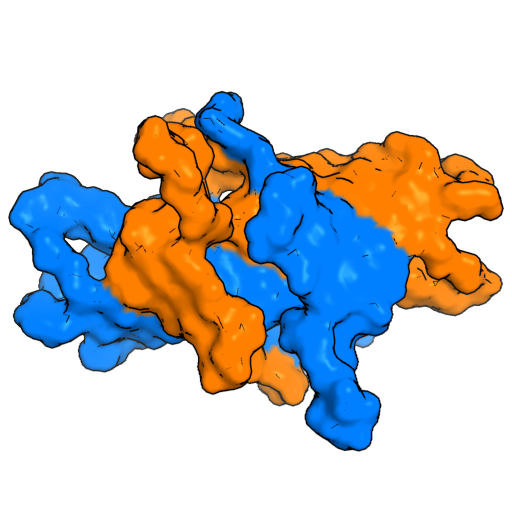1 86 SER A N 1
ATOM 612 C CA . SER A 1 86 ? 14.909 -16.594 -4.802 1.00 26.83 86 SER A CA 1
ATOM 613 C C . SER A 1 86 ? 15.224 -16.840 -3.335 1.00 26.44 86 SER A C 1
ATOM 614 O O . SER A 1 86 ? 16.334 -17.195 -2.926 1.00 25.89 86 SER A O 1
ATOM 617 N N . ASP A 1 87 ? 14.154 -16.665 -2.574 1.00 24.02 87 ASP A N 1
ATOM 618 C CA . ASP A 1 87 ? 14.166 -16.533 -1.130 1.00 26.68 87 ASP A CA 1
ATOM 619 C C . ASP A 1 87 ? 13.591 -17.697 -0.300 1.00 23.83 87 ASP A C 1
ATOM 620 O O . ASP A 1 87 ? 14.017 -17.974 0.814 1.00 23.43 87 ASP A O 1
ATOM 625 N N . GLY A 1 88 ? 12.579 -18.349 -0.864 1.00 22.96 88 GLY A N 1
ATOM 626 C CA . GLY A 1 88 ? 11.744 -19.298 -0.156 1.00 22.89 88 GLY A CA 1
ATOM 627 C C . GLY A 1 88 ? 10.673 -18.519 0.592 1.00 22.42 88 GLY A C 1
ATOM 628 O O . GLY A 1 88 ? 9.875 -19.136 1.290 1.00 22.86 88 GLY A O 1
ATOM 629 N N . GLY A 1 89 ? 10.650 -17.197 0.415 1.00 20.91 89 GLY A N 1
ATOM 630 C CA . GLY A 1 89 ? 9.738 -16.242 1.028 1.00 20.23 89 GLY A CA 1
ATOM 631 C C . GLY A 1 89 ? 8.612 -15.913 0.074 1.00 19.53 89 GLY A C 1
ATOM 632 O O . GLY A 1 89 ? 8.191 -16.772 -0.708 1.00 16.88 89 GLY A O 1
ATOM 633 N N . PHE A 1 90 ? 8.146 -14.668 0.160 1.00 20.59 90 PHE A N 1
ATOM 634 C CA . PHE A 1 90 ? 7.036 -14.139 -0.620 1.00 23.28 90 PHE A CA 1
ATOM 635 C C . PHE A 1 90 ? 7.352 -12.800 -1.267 1.00 23.02 90 PHE A C 1
ATOM 636 O O . PHE A 1 90 ? 8.251 -12.064 -0.865 1.00 22.92 90 PHE A O 1
ATOM 644 N N . LYS A 1 91 ? 6.575 -12.517 -2.304 1.00 25.47 91 LYS A N 1
ATOM 645 C CA . LYS A 1 91 ? 6.603 -11.248 -3.028 1.00 24.56 91 LYS A CA 1
ATOM 646 C C . LYS A 1 91 ? 5.235 -10.974 -3.635 1.00 23.04 91 LYS A C 1
ATOM 647 O O . LYS A 1 91 ? 4.364 -11.849 -3.719 1.00 23.39 91 LYS A O 1
ATOM 653 N N . ILE A 1 92 ? 5.117 -9.731 -4.085 1.00 22.80 92 ILE A N 1
ATOM 654 C CA . ILE A 1 92 ? 3.940 -9.117 -4.695 1.00 23.62 92 ILE A CA 1
ATOM 655 C C . ILE A 1 92 ? 3.997 -8.942 -6.199 1.00 20.62 92 ILE A C 1
ATOM 656 O O . ILE A 1 92 ? 5.047 -8.635 -6.761 1.00 22.74 92 ILE A O 1
ATOM 661 N N . GLY A 1 93 ? 2.829 -9.095 -6.818 1.00 22.04 93 GLY A N 1
ATOM 662 C CA . GLY A 1 93 ? 2.553 -8.891 -8.251 1.00 20.52 93 GLY A CA 1
ATOM 663 C C . GLY A 1 93 ? 1.399 -7.909 -8.332 1.00 19.64 93 GLY A C 1
ATOM 664 O O . GLY A 1 93 ? 0.506 -7.907 -7.474 1.00 24.04 93 GLY A O 1
ATOM 665 N N . VAL A 1 94 ? 1.400 -7.033 -9.329 1.00 22.11 94 VAL A N 1
ATOM 666 C CA . VAL A 1 94 ? 0.340 -6.020 -9.457 1.00 23.59 94 VAL A CA 1
ATOM 667 C C . VAL A 1 94 ? -0.173 -5.898 -10.891 1.00 22.48 94 VAL A C 1
ATOM 668 O O . VAL A 1 94 ? 0.640 -5.720 -11.783 1.00 20.00 94 VAL A O 1
ATOM 672 N N . THR A 1 95 ? -1.489 -5.962 -11.099 1.00 24.92 95 THR A N 1
ATOM 673 C CA . THR A 1 95 ? -2.115 -5.560 -12.353 1.00 23.17 95 THR A CA 1
ATOM 674 C C . THR A 1 95 ? -3.092 -4.409 -12.070 1.00 23.38 95 THR A C 1
ATOM 675 O O . THR A 1 95 ? -3.806 -4.404 -11.069 1.00 27.75 95 THR A O 1
ATOM 679 N N . LEU A 1 96 ? -3.129 -3.401 -12.940 1.00 24.31 96 LEU A N 1
ATOM 680 C CA . LEU A 1 96 ? -4.102 -2.313 -12.881 1.00 24.79 96 LEU A CA 1
ATOM 681 C C . LEU A 1 96 ? -4.921 -2.331 -14.173 1.00 25.12 96 LEU A C 1
ATOM 682 O O . LEU A 1 96 ? -4.339 -2.233 -15.250 1.00 22.64 96 LEU A O 1
ATOM 687 N N . VAL A 1 97 ? -6.246 -2.450 -14.069 1.00 26.97 97 VAL A N 1
ATOM 688 C CA . VAL A 1 97 ? -7.129 -2.520 -15.240 1.00 26.73 97 VAL A CA 1
ATOM 689 C C . VAL A 1 97 ? -7.825 -1.166 -15.241 1.00 27.99 97 VAL A C 1
ATOM 690 O O . VAL A 1 97 ? -8.592 -0.851 -14.331 1.00 26.29 97 VAL A O 1
ATOM 694 N N . VAL A 1 98 ? -7.541 -0.374 -16.272 1.00 26.34 98 VAL A N 1
ATOM 695 C CA . VAL A 1 98 ? -8.029 0.990 -16.350 1.00 27.08 98 VAL A CA 1
ATOM 696 C C . VAL A 1 98 ? -9.187 1.163 -17.336 1.00 25.25 98 VAL A C 1
ATOM 697 O O . VAL A 1 98 ? -9.027 0.894 -18.535 1.00 23.90 98 VAL A O 1
ATOM 701 N N . ASN A 1 99 ? -10.321 1.603 -16.795 1.00 25.79 99 ASN A N 1
ATOM 702 C CA . ASN A 1 99 ? -11.540 1.904 -17.523 1.00 25.32 99 ASN A CA 1
ATOM 703 C C . ASN A 1 99 ? -11.639 3.423 -17.532 1.00 26.03 99 ASN A C 1
ATOM 704 O O . ASN A 1 99 ? -11.886 4.012 -16.480 1.00 22.21 99 ASN A O 1
ATOM 709 N N . THR A 1 100 ? -11.433 4.027 -18.700 1.00 26.67 100 THR A N 1
ATOM 710 C CA . THR A 1 100 ? -11.632 5.461 -18.910 1.00 30.80 100 THR A CA 1
ATOM 711 C C . THR A 1 100 ? -12.820 5.835 -19.812 1.00 34.29 100 THR A C 1
ATOM 712 O O . THR A 1 100 ? -12.760 6.815 -20.559 1.00 38.18 100 THR A O 1
ATOM 716 N N . LYS A 1 101 ? -13.883 5.043 -19.746 1.00 37.65 101 LYS A N 1
ATOM 717 C CA . LYS A 1 101 ? -15.209 5.309 -20.316 1.00 38.04 101 LYS A CA 1
ATOM 718 C C . LYS A 1 101 ? -15.222 5.848 -21.760 1.00 38.39 101 LYS A C 1
ATOM 719 O O . LYS A 1 101 ? -14.907 5.070 -22.662 1.00 40.66 101 LYS A O 1
ATOM 725 N N . ASP A 1 102 ? -15.553 7.118 -22.003 1.00 35.90 102 ASP A N 1
ATOM 726 C CA . ASP A 1 102 ? -15.688 7.639 -23.372 1.00 35.83 102 ASP A CA 1
ATOM 727 C C . ASP A 1 102 ? -14.404 8.280 -23.900 1.00 33.94 102 ASP A C 1
ATOM 728 O O . ASP A 1 102 ? -14.391 8.783 -25.020 1.00 34.27 102 ASP A O 1
ATOM 733 N N . LEU A 1 103 ? -13.318 8.270 -23.126 1.00 30.43 103 LEU A N 1
ATOM 734 C CA . LEU A 1 103 ? -12.077 8.871 -23.578 1.00 27.69 103 LEU A CA 1
ATOM 735 C C . LEU A 1 103 ? -11.549 8.158 -24.820 1.00 26.02 103 LEU A C 1
ATOM 736 O O . LEU A 1 103 ? -11.560 6.931 -24.863 1.00 22.04 103 LEU A O 1
ATOM 741 N N . ASP A 1 104 ? -11.082 8.909 -25.812 1.00 25.46 104 ASP A N 1
ATOM 742 C CA . ASP A 1 104 ? -10.468 8.249 -26.956 1.00 25.53 104 ASP A CA 1
ATOM 743 C C . ASP A 1 104 ? -9.311 7.405 -26.426 1.00 23.71 104 ASP A C 1
ATOM 744 O O . ASP A 1 104 ? -8.522 7.831 -25.558 1.00 21.96 104 ASP A O 1
ATOM 749 N N . ARG A 1 105 ? -9.282 6.199 -26.983 1.00 19.07 105 ARG A N 1
ATOM 750 C CA . ARG A 1 105 ? -8.297 5.196 -26.626 1.00 21.06 105 ARG A CA 1
ATOM 751 C C . ARG A 1 105 ? -6.838 5.637 -26.782 1.00 18.03 105 ARG A C 1
ATOM 752 O O . ARG A 1 105 ? -6.045 5.377 -25.868 1.00 18.10 105 ARG A O 1
ATOM 760 N N . GLU A 1 106 ? -6.490 6.275 -27.895 1.00 19.10 106 GLU A N 1
ATOM 761 C CA . GLU A 1 106 ? -5.142 6.794 -28.108 1.00 21.51 106 GLU A CA 1
ATOM 762 C C . GLU A 1 106 ? -4.782 7.701 -26.942 1.00 17.81 106 GLU A C 1
ATOM 763 O O . GLU A 1 106 ? -3.685 7.661 -26.426 1.00 18.67 106 GLU A O 1
ATOM 769 N N . LYS A 1 107 ? -5.712 8.558 -26.555 1.00 19.72 107 LYS A N 1
ATOM 770 C CA . LYS A 1 107 ? -5.457 9.475 -25.442 1.00 19.77 107 LYS A CA 1
ATOM 771 C C . LYS A 1 107 ? -5.353 8.735 -24.122 1.00 20.44 107 LYS A C 1
ATOM 772 O O . LYS A 1 107 ? -4.477 9.047 -23.298 1.00 18.22 107 LYS A O 1
ATOM 778 N N . ALA A 1 108 ? -6.265 7.778 -23.934 1.00 21.99 108 ALA A N 1
ATOM 779 C CA . ALA A 1 108 ? -6.232 6.919 -22.737 1.00 22.91 108 ALA A CA 1
ATOM 780 C C . ALA A 1 108 ? -4.848 6.253 -22.573 1.00 23.00 108 ALA A C 1
ATOM 781 O O . ALA A 1 108 ? -4.262 6.321 -21.477 1.00 25.19 108 ALA A O 1
ATOM 783 N N . GLN A 1 109 ? -4.343 5.644 -23.647 1.00 25.31 109 GLN A N 1
ATOM 784 C CA . GLN A 1 109 ? -3.016 5.020 -23.640 1.00 25.56 109 GLN A CA 1
ATOM 785 C C . GLN A 1 109 ? -1.942 6.009 -23.181 1.00 25.46 109 GLN A C 1
ATOM 786 O O . GLN A 1 109 ? -1.123 5.697 -22.307 1.00 25.60 109 GLN A O 1
ATOM 792 N N . GLU A 1 110 ? -1.969 7.198 -23.769 1.00 22.94 110 GLU A N 1
ATOM 793 C CA . GLU A 1 110 ? -0.979 8.216 -23.428 1.00 25.13 110 GLU A CA 1
ATOM 794 C C . GLU A 1 110 ? -1.043 8.613 -21.962 1.00 21.98 110 GLU A C 1
ATOM 795 O O . GLU A 1 110 ? 0.000 8.676 -21.316 1.00 18.71 110 GLU A O 1
ATOM 801 N N . LEU A 1 111 ? -2.244 8.874 -21.447 1.00 22.90 111 LEU A N 1
ATOM 802 C CA . LEU A 1 111 ? -2.410 9.298 -20.047 1.00 24.27 111 LEU A CA 1
ATOM 803 C C . LEU A 1 111 ? -2.142 8.253 -18.960 1.00 24.05 111 LEU A C 1
ATOM 804 O O . LEU A 1 111 ? -1.747 8.572 -17.852 1.00 21.64 111 LEU A O 1
ATOM 809 N N . VAL A 1 112 ? -2.387 6.995 -19.302 1.00 25.18 112 VAL A N 1
ATOM 810 C CA . VAL A 1 112 ? -2.040 5.859 -18.476 1.00 24.99 112 VAL A CA 1
ATOM 811 C C . VAL A 1 112 ? -0.516 5.800 -18.304 1.00 25.29 112 VAL A C 1
ATOM 812 O O . VAL A 1 112 ? -0.004 5.658 -17.189 1.00 23.98 112 VAL A O 1
ATOM 816 N N . ASN A 1 113 ? 0.217 5.912 -19.409 1.00 24.73 113 ASN A N 1
ATOM 817 C CA . ASN A 1 113 ? 1.671 5.886 -19.310 1.00 24.96 113 ASN A CA 1
ATOM 818 C C . ASN A 1 113 ? 2.155 7.067 -18.480 1.00 25.34 113 ASN A C 1
ATOM 819 O O . ASN A 1 113 ? 2.970 6.866 -17.586 1.00 25.63 113 ASN A O 1
ATOM 824 N N . ALA A 1 114 ? 1.650 8.272 -18.753 1.00 25.35 114 ALA A N 1
ATOM 825 C CA . ALA A 1 114 ? 2.030 9.439 -17.975 1.00 24.75 114 ALA A CA 1
ATOM 826 C C . ALA A 1 114 ? 1.720 9.270 -16.476 1.00 25.98 114 ALA A C 1
ATOM 827 O O . ALA A 1 114 ? 2.534 9.570 -15.592 1.00 26.11 114 ALA A O 1
ATOM 829 N N . ALA A 1 115 ? 0.529 8.762 -16.182 1.00 24.19 115 ALA A N 1
ATOM 830 C CA . ALA A 1 115 ? 0.102 8.437 -14.835 1.00 26.46 115 ALA A CA 1
ATOM 831 C C . ALA A 1 115 ? 1.050 7.466 -14.145 1.00 26.54 115 ALA A C 1
ATOM 832 O O . ALA A 1 115 ? 1.308 7.629 -12.962 1.00 27.83 115 ALA A O 1
ATOM 834 N N . HIS A 1 116 ? 1.557 6.469 -14.863 1.00 25.92 116 HIS A N 1
ATOM 835 C CA . HIS A 1 116 ? 2.498 5.513 -14.299 1.00 24.74 116 HIS A CA 1
ATOM 836 C C . HIS A 1 116 ? 3.835 6.155 -13.972 1.00 25.92 116 HIS A C 1
ATOM 837 O O . HIS A 1 116 ? 4.562 5.652 -13.137 1.00 22.57 116 HIS A O 1
ATOM 844 N N . GLU A 1 117 ? 4.192 7.244 -14.634 1.00 27.50 117 GLU A N 1
ATOM 845 C CA . GLU A 1 117 ? 5.442 7.924 -14.325 1.00 29.55 117 GLU A CA 1
ATOM 846 C C . GLU A 1 117 ? 5.214 8.855 -13.126 1.00 27.78 117 GLU A C 1
ATOM 847 O O . GLU A 1 117 ? 6.136 9.075 -12.341 1.00 27.30 117 GLU A O 1
ATOM 853 N N . PHE A 1 118 ? 4.010 9.392 -12.926 1.00 28.23 118 PHE A N 1
ATOM 854 C CA . PHE A 1 118 ? 3.681 10.299 -11.813 1.00 26.94 118 PHE A CA 1
ATOM 855 C C . PHE A 1 118 ? 3.269 9.695 -10.459 1.00 27.14 118 PHE A C 1
ATOM 856 O O . PHE A 1 118 ? 3.710 10.192 -9.430 1.00 24.91 118 PHE A O 1
ATOM 864 N N . CYS A 1 119 ? 2.425 8.662 -10.459 1.00 26.63 119 CYS A N 1
ATOM 865 C CA . CYS A 1 119 ? 1.880 8.006 -9.275 1.00 25.27 119 CYS A CA 1
ATOM 866 C C . CYS A 1 119 ? 2.980 7.604 -8.314 1.00 24.26 119 CYS A C 1
ATOM 867 O O . CYS A 1 119 ? 3.841 6.800 -8.690 1.00 21.81 119 CYS A O 1
ATOM 870 N N . PRO A 1 120 ? 2.980 8.216 -7.117 1.00 24.71 120 PRO A N 1
ATOM 871 C CA . PRO A 1 120 ? 3.970 7.780 -6.135 1.00 24.49 120 PRO A CA 1
ATOM 872 C C . PRO A 1 120 ? 4.077 6.265 -5.887 1.00 20.57 120 PRO A C 1
ATOM 873 O O . PRO A 1 120 ? 5.176 5.824 -5.598 1.00 18.06 120 PRO A O 1
ATOM 877 N N . TYR A 1 121 ? 3.022 5.460 -5.972 1.00 22.16 121 TYR A N 1
ATOM 878 C CA . TYR A 1 121 ? 3.155 4.000 -5.789 1.00 22.20 121 TYR A CA 1
ATOM 879 C C . TYR A 1 121 ? 3.975 3.346 -6.912 1.00 23.98 121 TYR A C 1
ATOM 880 O O . TYR A 1 121 ? 4.707 2.386 -6.645 1.00 23.71 121 TYR A O 1
ATOM 889 N N . SER A 1 122 ? 3.875 3.875 -8.133 1.00 21.97 122 SER A N 1
ATOM 890 C CA . SER A 1 122 ? 4.612 3.397 -9.319 1.00 20.69 122 SER A CA 1
ATOM 891 C C . SER A 1 122 ? 6.103 3.686 -9.196 1.00 19.24 122 SER A C 1
ATOM 892 O O . SER A 1 122 ? 6.965 2.883 -9.551 1.00 17.41 122 SER A O 1
ATOM 895 N N . LYS A 1 123 ? 6.391 4.870 -8.680 1.00 20.11 123 LYS A N 1
ATOM 896 C CA . LYS A 1 123 ? 7.745 5.292 -8.342 1.00 20.64 123 LYS A CA 1
ATOM 897 C C . LYS A 1 123 ? 8.303 4.403 -7.220 1.00 20.40 123 LYS A C 1
ATOM 898 O O . LYS A 1 123 ? 9.431 3.941 -7.319 1.00 19.27 123 LYS A O 1
ATOM 904 N N . ALA A 1 124 ? 7.535 4.160 -6.158 1.00 20.22 124 ALA A N 1
ATOM 905 C CA . ALA A 1 124 ? 8.002 3.341 -5.026 1.00 22.60 124 ALA A CA 1
ATOM 906 C C . ALA A 1 124 ? 8.367 1.896 -5.409 1.00 22.26 124 ALA A C 1
ATOM 907 O O . ALA A 1 124 ? 9.304 1.323 -4.848 1.00 18.26 124 ALA A O 1
ATOM 909 N N . THR A 1 125 ? 7.638 1.354 -6.383 1.00 22.49 125 THR A N 1
ATOM 910 C CA . THR A 1 125 ? 7.790 -0.022 -6.848 1.00 24.04 125 THR A CA 1
ATOM 911 C C . THR A 1 125 ? 8.601 -0.226 -8.118 1.00 22.97 125 THR A C 1
ATOM 912 O O . THR A 1 125 ? 8.824 -1.370 -8.518 1.00 24.45 125 THR A O 1
ATOM 916 N N . ARG A 1 126 ? 9.040 0.861 -8.747 1.00 26.47 126 ARG A N 1
ATOM 917 C CA . ARG A 1 126 ? 9.717 0.818 -10.032 1.00 24.64 126 ARG A CA 1
ATOM 918 C C . ARG A 1 126 ? 10.914 -0.112 -9.958 1.00 26.41 126 ARG A C 1
ATOM 919 O O . ARG A 1 126 ? 11.786 0.036 -9.091 1.00 26.63 126 ARG A O 1
ATOM 927 N N . GLY A 1 127 ? 10.944 -1.086 -10.865 1.00 28.13 127 GLY A N 1
ATOM 928 C CA . GLY A 1 127 ? 12.088 -1.990 -10.937 1.00 26.18 127 GLY A CA 1
ATOM 929 C C . GLY A 1 127 ? 12.111 -3.127 -9.944 1.00 25.47 127 GLY A C 1
ATOM 930 O O . GLY A 1 127 ? 13.039 -3.933 -9.986 1.00 27.09 127 GLY A O 1
ATOM 931 N N . ASN A 1 128 ? 11.114 -3.185 -9.069 1.00 25.09 128 ASN A N 1
ATOM 932 C CA . ASN A 1 128 ? 10.940 -4.228 -8.065 1.00 25.90 128 ASN A CA 1
ATOM 933 C C . ASN A 1 128 ? 9.730 -5.137 -8.353 1.00 26.42 128 ASN A C 1
ATOM 934 O O . ASN A 1 128 ? 9.748 -6.346 -8.134 1.00 26.90 128 ASN A O 1
ATOM 939 N N . VAL A 1 129 ? 8.653 -4.534 -8.838 1.00 29.27 129 VAL A N 1
ATOM 940 C CA . VAL A 1 129 ? 7.411 -5.201 -9.208 1.00 31.47 129 VAL A CA 1
ATOM 941 C C . VAL A 1 129 ? 7.193 -4.869 -10.676 1.00 33.85 129 VAL A C 1
ATOM 942 O O . VAL A 1 129 ? 7.407 -3.754 -11.132 1.00 33.57 129 VAL A O 1
ATOM 946 N N . ASP A 1 130 ? 6.728 -5.884 -11.389 1.00 36.99 130 ASP A N 1
ATOM 947 C CA . ASP A 1 130 ? 6.475 -5.831 -12.820 1.00 39.42 130 ASP A CA 1
ATOM 948 C C . ASP A 1 130 ? 4.984 -5.482 -13.006 1.00 38.66 130 ASP A C 1
ATOM 949 O O . ASP A 1 130 ? 4.150 -6.314 -13.380 1.00 40.08 130 ASP A O 1
ATOM 954 N N . VAL A 1 131 ? 4.672 -4.213 -12.743 1.00 35.31 131 VAL A N 1
ATOM 955 C CA . VAL A 1 131 ? 3.306 -3.674 -12.794 1.00 33.15 131 VAL A CA 1
ATOM 956 C C . VAL A 1 131 ? 2.693 -3.680 -14.204 1.00 31.44 131 VAL A C 1
ATOM 957 O O . VAL A 1 131 ? 3.145 -2.952 -15.098 1.00 31.23 131 VAL A O 1
ATOM 961 N N . LYS A 1 132 ? 1.665 -4.501 -14.385 1.00 29.74 132 LYS A N 1
ATOM 962 C CA . LYS A 1 132 ? 0.961 -4.660 -15.663 1.00 29.93 132 LYS A CA 1
ATOM 963 C C . LYS A 1 132 ? -0.227 -3.714 -15.712 1.00 27.43 132 LYS A C 1
ATOM 964 O O . LYS A 1 132 ? -1.047 -3.693 -14.802 1.00 26.24 132 LYS A O 1
ATOM 970 N N . LEU A 1 133 ? -0.278 -2.949 -16.798 1.00 29.69 133 LEU A N 1
ATOM 971 C CA . LEU A 1 133 ? -1.248 -1.898 -17.080 1.00 29.34 133 LEU A CA 1
ATOM 972 C C . LEU A 1 133 ? -2.104 -2.355 -18.249 1.00 29.63 133 LEU A C 1
ATOM 973 O O . LEU A 1 133 ? -1.587 -2.669 -19.314 1.00 30.99 133 LEU A O 1
ATOM 978 N N . GLU A 1 134 ? -3.411 -2.400 -18.029 1.00 29.94 134 GLU A N 1
ATOM 979 C CA . GLU A 1 134 ? -4.377 -2.861 -19.008 1.00 31.57 134 GLU A CA 1
ATOM 980 C C . GLU A 1 134 ? -5.478 -1.825 -19.159 1.00 30.10 134 GLU A C 1
ATOM 981 O O . GLU A 1 134 ? -6.053 -1.408 -18.170 1.00 29.34 134 GLU A O 1
ATOM 987 N N . LEU A 1 135 ? -5.751 -1.403 -20.382 1.00 30.35 135 LEU A N 1
ATOM 988 C CA . LEU A 1 135 ? -6.928 -0.621 -20.701 1.00 33.58 135 LEU A CA 1
ATOM 989 C C . LEU A 1 135 ? -8.099 -1.513 -21.047 1.00 34.79 135 LEU A C 1
ATOM 990 O O . LEU A 1 135 ? -7.879 -2.573 -21.603 1.00 37.10 135 LEU A O 1
ATOM 995 N N . LYS A 1 136 ? -9.323 -1.094 -20.753 1.00 38.81 136 LYS A N 1
ATOM 996 C CA . LYS A 1 136 ? -10.514 -1.739 -21.306 1.00 42.31 136 LYS A CA 1
ATOM 997 C C . LYS A 1 136 ? -11.345 -0.730 -22.102 1.00 46.26 136 LYS A C 1
ATOM 998 O O . LYS A 1 136 ? -11.543 0.417 -21.679 1.00 53.19 136 LYS A O 1
ATOM 1004 N N . ALA B 1 2 ? -0.124 -16.820 -8.795 1.00 32.97 2 ALA B N 1
ATOM 1005 C CA . ALA B 1 2 ? -0.738 -16.144 -7.604 1.00 33.83 2 ALA B CA 1
ATOM 1006 C C . ALA B 1 2 ? -1.296 -17.128 -6.581 1.00 34.91 2 ALA B C 1
ATOM 1007 O O . ALA B 1 2 ? -1.984 -18.068 -6.991 1.00 37.28 2 ALA B O 1
ATOM 1009 N N . LEU B 1 3 ? -0.980 -16.917 -5.304 1.00 34.18 3 LEU B N 1
ATOM 1010 C CA . LEU B 1 3 ? -1.556 -17.659 -4.175 1.00 36.09 3 LEU B CA 1
ATOM 1011 C C . LEU B 1 3 ? -2.951 -17.105 -3.926 1.00 35.12 3 LEU B C 1
ATOM 1012 O O . LEU B 1 3 ? -3.907 -17.874 -3.810 1.00 32.39 3 LEU B O 1
ATOM 1017 N N . PHE B 1 4 ? -3.022 -15.780 -3.831 1.00 34.28 4 PHE B N 1
ATOM 1018 C CA . PHE B 1 4 ? -4.297 -15.067 -3.828 1.00 35.01 4 PHE B CA 1
ATOM 1019 C C . PHE B 1 4 ? -4.143 -13.686 -4.472 1.00 31.13 4 PHE B C 1
ATOM 1020 O O . PHE B 1 4 ? -3.038 -13.142 -4.492 1.00 27.87 4 PHE B O 1
ATOM 1028 N N . THR B 1 5 ? -5.259 -13.177 -4.991 1.00 25.38 5 THR B N 1
ATOM 1029 C CA . THR B 1 5 ? -5.356 -11.847 -5.580 1.00 27.86 5 THR B CA 1
ATOM 1030 C C . THR B 1 5 ? -6.461 -11.041 -4.908 1.00 26.35 5 THR B C 1
ATOM 1031 O O . THR B 1 5 ? -7.649 -11.392 -4.964 1.00 27.99 5 THR B O 1
ATOM 1035 N N . ALA B 1 6 ? -6.036 -9.953 -4.280 1.00 23.45 6 ALA B N 1
ATOM 1036 C CA . ALA B 1 6 ? -6.925 -8.930 -3.765 1.00 22.51 6 ALA B CA 1
ATOM 1037 C C . ALA B 1 6 ? -7.268 -7.946 -4.891 1.00 22.50 6 ALA B C 1
ATOM 1038 O O . ALA B 1 6 ? -6.42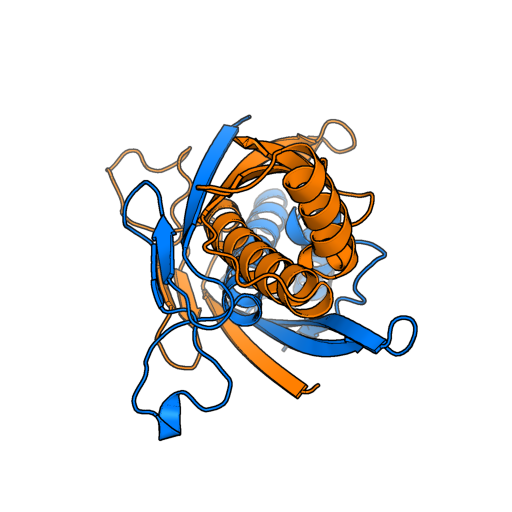5 -7.562 -5.720 1.00 24.39 6 ALA B O 1
ATOM 1040 N N . LYS B 1 7 ? -8.534 -7.544 -4.928 1.00 22.54 7 LYS B N 1
ATOM 1041 C CA . LYS B 1 7 ? -9.092 -6.628 -5.930 1.00 22.68 7 LYS B CA 1
ATOM 1042 C C . LYS B 1 7 ? -9.890 -5.482 -5.284 1.00 20.18 7 LYS B C 1
ATOM 1043 O O . LYS B 1 7 ? -10.778 -5.686 -4.458 1.00 20.49 7 LYS B O 1
ATOM 1049 N N . VAL B 1 8 ? -9.529 -4.261 -5.667 1.00 19.60 8 VAL B N 1
ATOM 1050 C CA . VAL B 1 8 ? -10.141 -3.028 -5.219 1.00 19.89 8 VAL B CA 1
ATOM 1051 C C . VAL B 1 8 ? -10.245 -2.059 -6.404 1.00 20.18 8 VAL B C 1
ATOM 1052 O O . VAL B 1 8 ? -9.305 -1.915 -7.180 1.00 18.97 8 VAL B O 1
ATOM 1056 N N . THR B 1 9 ? -11.386 -1.379 -6.497 1.00 22.37 9 THR B N 1
ATOM 1057 C CA . THR B 1 9 ? -11.685 -0.478 -7.605 1.00 21.80 9 THR B CA 1
ATOM 1058 C C . THR B 1 9 ? -11.756 0.906 -6.994 1.00 21.80 9 THR B C 1
ATOM 1059 O O . THR B 1 9 ? -12.448 1.119 -5.994 1.00 21.92 9 THR B O 1
ATOM 1063 N N . ALA B 1 10 ? -11.031 1.809 -7.652 1.00 23.43 10 ALA B N 1
ATOM 1064 C CA . ALA B 1 10 ? -11.039 3.239 -7.407 1.00 22.41 10 ALA B CA 1
ATOM 1065 C C . ALA B 1 10 ? -11.813 3.925 -8.530 1.00 23.00 10 ALA B C 1
ATOM 1066 O O . ALA B 1 10 ? -11.476 3.791 -9.710 1.00 20.27 10 ALA B O 1
ATOM 1068 N N . ARG B 1 11 ? -12.863 4.635 -8.137 1.00 22.51 11 ARG B N 1
ATOM 1069 C CA . ARG B 1 11 ? -13.646 5.513 -8.992 1.00 25.36 11 ARG B CA 1
ATOM 1070 C C . ARG B 1 11 ? -13.039 6.913 -8.842 1.00 25.15 11 ARG B C 1
ATOM 1071 O O . ARG B 1 11 ? -12.758 7.351 -7.726 1.00 24.12 11 ARG B O 1
ATOM 1079 N N . GLY B 1 12 ? -12.778 7.604 -9.943 1.00 23.74 12 GLY B N 1
ATOM 1080 C CA . GLY B 1 12 ? -12.239 8.955 -9.878 1.00 24.56 12 GLY B CA 1
ATOM 1081 C C . GLY B 1 12 ? -10.819 9.105 -9.380 1.00 22.49 12 GLY B C 1
ATOM 1082 O O . GLY B 1 12 ? -10.042 8.153 -9.401 1.00 25.08 12 GLY B O 1
ATOM 1083 N N . GLY B 1 13 ? -10.498 10.311 -8.924 1.00 24.68 13 GLY B N 1
ATOM 1084 C CA . GLY B 1 13 ? -9.142 10.693 -8.541 1.00 25.66 13 GLY B CA 1
ATOM 1085 C C . GLY B 1 13 ? -8.881 11.099 -7.112 1.00 26.10 13 GLY B C 1
ATOM 1086 O O . GLY B 1 13 ? -9.117 10.296 -6.198 1.00 26.96 13 GLY B O 1
ATOM 1087 N N . ARG B 1 14 ? -8.382 12.322 -6.940 1.00 23.99 14 ARG B N 1
ATOM 1088 C CA . ARG B 1 14 ? -7.930 12.793 -5.632 1.00 29.96 14 ARG B CA 1
ATOM 1089 C C . ARG B 1 14 ? -9.036 12.944 -4.592 1.00 27.00 14 ARG B C 1
ATOM 1090 O O . ARG B 1 14 ? -8.709 12.920 -3.405 1.00 26.47 14 ARG B O 1
ATOM 1098 N N . ALA B 1 15 ? -10.281 13.094 -5.054 1.00 25.48 15 A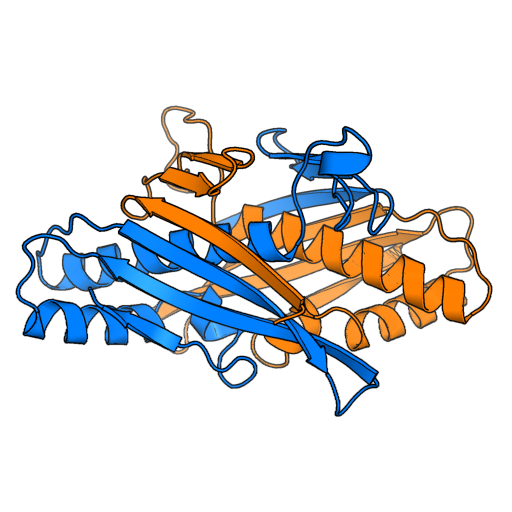LA B N 1
ATOM 1099 C CA . ALA B 1 15 ? -11.483 13.167 -4.237 1.00 25.11 15 ALA B CA 1
ATOM 1100 C C . ALA B 1 15 ? -12.463 12.067 -4.608 1.00 25.05 15 ALA B C 1
ATOM 1101 O O . ALA B 1 15 ? -13.672 12.240 -4.420 1.00 23.58 15 ALA B O 1
ATOM 1103 N N . GLY B 1 16 ? -11.940 10.950 -5.113 1.00 25.01 16 GLY B N 1
ATOM 1104 C CA . GLY B 1 16 ? -12.726 9.800 -5.540 1.00 23.87 16 GLY B CA 1
ATOM 1105 C C . GLY B 1 16 ? -13.128 8.847 -4.412 1.00 23.55 16 GLY B C 1
ATOM 1106 O O . GLY B 1 16 ? -13.320 9.217 -3.249 1.00 19.94 16 GLY B O 1
ATOM 1107 N N . HIS B 1 17 ? -13.260 7.575 -4.760 1.00 18.98 17 HIS B N 1
ATOM 1108 C CA . HIS B 1 17 ? -13.790 6.581 -3.839 1.00 19.94 17 HIS B CA 1
ATOM 1109 C C . HIS B 1 17 ? -13.185 5.212 -4.175 1.00 20.86 17 HIS B C 1
ATOM 1110 O O . HIS B 1 17 ? -12.955 4.911 -5.357 1.00 20.71 17 HIS B O 1
ATOM 1117 N N . ILE B 1 18 ? -12.923 4.418 -3.141 1.00 21.54 18 ILE B N 1
ATOM 1118 C CA . ILE B 1 18 ? -12.485 3.025 -3.263 1.00 22.31 18 ILE B CA 1
ATOM 1119 C C . ILE B 1 18 ? -13.473 2.051 -2.600 1.00 23.16 18 ILE B C 1
ATOM 1120 O O . ILE B 1 18 ? -14.017 2.303 -1.506 1.00 20.87 18 ILE B O 1
ATOM 1125 N N . THR B 1 19 ? -13.665 0.939 -3.308 1.00 18.59 19 THR B N 1
ATOM 1126 C CA . THR B 1 19 ? -14.474 -0.192 -2.900 1.00 20.49 19 THR B CA 1
ATOM 1127 C C . THR B 1 19 ? -13.767 -1.499 -3.244 1.00 19.26 19 THR B C 1
ATOM 1128 O O . THR B 1 19 ? -13.500 -1.815 -4.408 1.00 18.88 19 THR B O 1
ATOM 1132 N N . SER B 1 20 ? -13.461 -2.276 -2.209 1.00 19.61 20 SER B N 1
ATOM 1133 C CA . SER B 1 20 ? -12.902 -3.597 -2.415 1.00 22.19 20 SER B CA 1
ATOM 1134 C C . SER B 1 20 ? -14.011 -4.467 -2.979 1.00 23.11 20 SER B C 1
ATOM 1135 O O . SER B 1 20 ? -15.189 -4.152 -2.795 1.00 20.26 20 SER B O 1
ATOM 1138 N N . ASP B 1 21 ? -13.646 -5.543 -3.676 1.00 25.61 21 ASP B N 1
ATOM 1139 C CA . ASP B 1 21 ? -14.633 -6.433 -4.293 1.00 26.65 21 ASP B CA 1
ATOM 1140 C C . ASP B 1 21 ? -15.588 -7.129 -3.312 1.00 26.88 21 ASP B C 1
ATOM 1141 O O . ASP B 1 21 ? -16.721 -7.454 -3.660 1.00 26.60 21 ASP B O 1
ATOM 1146 N N . ASP B 1 22 ? -15.111 -7.356 -2.093 1.00 25.85 22 ASP B N 1
ATOM 1147 C CA . ASP B 1 22 ? -15.889 -7.967 -1.005 1.00 24.94 22 ASP B CA 1
ATOM 1148 C C . ASP B 1 22 ? -16.599 -6.879 -0.174 1.00 21.83 22 ASP B C 1
ATOM 1149 O O . ASP B 1 22 ? -17.300 -7.173 0.790 1.00 22.91 22 ASP B O 1
ATOM 1154 N N . GLY B 1 23 ? -16.452 -5.605 -0.533 1.00 21.45 23 GLY B N 1
ATOM 1155 C CA . GLY B 1 23 ? -17.041 -4.495 0.217 1.00 21.84 23 GLY B CA 1
ATOM 1156 C C . GLY B 1 23 ? -16.424 -4.132 1.556 1.00 19.28 23 GLY B C 1
ATOM 1157 O O . GLY B 1 23 ? -16.913 -3.210 2.189 1.00 19.29 23 GLY B O 1
ATOM 1158 N N . VAL B 1 24 ? -15.381 -4.822 2.012 1.00 21.66 24 VAL B N 1
ATOM 1159 C CA . VAL B 1 24 ? -14.763 -4.580 3.319 1.00 23.76 24 VAL B CA 1
ATOM 1160 C C . VAL B 1 24 ? -14.144 -3.189 3.401 1.00 24.43 24 VAL B C 1
ATOM 1161 O O . VAL B 1 24 ? -14.313 -2.490 4.402 1.00 24.37 24 VAL B O 1
ATOM 1165 N N . LEU B 1 25 ? -13.430 -2.811 2.344 1.00 22.70 25 LEU B N 1
ATOM 1166 C CA . LEU B 1 25 ? -12.987 -1.440 2.207 1.00 22.53 25 LEU B CA 1
ATOM 1167 C C . LEU B 1 25 ? -13.972 -0.652 1.346 1.00 22.35 25 LEU B C 1
ATOM 1168 O O . LEU B 1 25 ? -14.189 -1.032 0.197 1.00 18.35 25 LEU B O 1
ATOM 1173 N N . ASP B 1 26 ? -14.539 0.421 1.900 1.00 22.18 26 ASP B N 1
ATOM 1174 C CA . ASP B 1 26 ? -15.541 1.212 1.204 1.00 24.03 26 ASP B CA 1
ATOM 1175 C C . ASP B 1 26 ? -15.331 2.622 1.744 1.00 24.60 26 ASP B C 1
ATOM 1176 O O . ASP B 1 26 ? -15.816 2.969 2.822 1.00 26.80 26 ASP B O 1
ATOM 1181 N N . PHE B 1 27 ? -14.579 3.412 0.989 1.00 21.41 27 PHE B N 1
ATOM 1182 C CA . PHE B 1 27 ? -14.148 4.721 1.461 1.00 22.40 27 PHE B CA 1
ATOM 1183 C C . PHE B 1 27 ? -14.030 5.746 0.352 1.00 21.42 27 PHE B C 1
ATOM 1184 O O . PHE B 1 27 ? -13.582 5.481 -0.772 1.00 20.26 27 PHE B O 1
ATOM 1192 N N . ASP B 1 28 ? -14.436 6.949 0.731 1.00 20.27 28 ASP B N 1
ATOM 1193 C CA . ASP B 1 28 ? -14.079 8.127 -0.037 1.00 20.55 28 ASP B CA 1
ATOM 1194 C C . ASP B 1 28 ? -12.582 8.424 0.128 1.00 22.29 28 ASP B C 1
ATOM 1195 O O . ASP B 1 28 ? -11.986 8.198 1.180 1.00 23.60 28 ASP B O 1
ATOM 1200 N N . ILE B 1 29 ? -11.968 8.952 -0.924 1.00 21.43 29 ILE B N 1
ATOM 1201 C CA . ILE B 1 29 ? -10.595 9.409 -0.889 1.00 22.17 29 ILE B CA 1
ATOM 1202 C C . ILE B 1 29 ? -10.604 10.869 -0.401 1.00 24.27 29 ILE B C 1
ATOM 1203 O O . ILE B 1 29 ? -11.187 11.722 -1.061 1.00 22.65 29 ILE B O 1
ATOM 1208 N N . VAL B 1 30 ? -9.955 11.120 0.742 1.00 23.14 30 VAL B N 1
ATOM 1209 C CA . VAL B 1 30 ? -9.765 12.450 1.294 1.00 22.70 30 VAL B CA 1
ATOM 1210 C C . VAL B 1 30 ? -8.277 12.664 1.580 1.00 23.00 30 VAL B C 1
ATOM 1211 O O . VAL B 1 30 ? -7.718 12.010 2.472 1.00 24.81 30 VAL B O 1
ATOM 1215 N N . MET B 1 31 ? -7.702 13.604 0.823 1.00 21.71 31 MET B N 1
ATOM 1216 C CA . MET B 1 31 ? -6.364 14.106 1.049 1.00 25.46 31 MET B CA 1
ATOM 1217 C C . MET B 1 31 ? -6.397 15.051 2.248 1.00 25.05 31 MET B C 1
ATOM 1218 O O . MET B 1 31 ? -7.240 15.947 2.251 1.00 23.03 31 MET B O 1
ATOM 1223 N N . PRO B 1 32 ? -5.513 14.856 3.249 1.00 24.28 32 PRO B N 1
ATOM 1224 C CA . PRO B 1 32 ? -5.470 15.809 4.364 1.00 25.78 32 PRO B CA 1
ATOM 1225 C C . PRO B 1 32 ? -5.192 17.266 3.999 1.00 25.15 32 PRO B C 1
ATOM 1226 O O . PRO B 1 32 ? -5.665 18.151 4.709 1.00 22.00 32 PRO B O 1
ATOM 1230 N N . ASN B 1 33 ? -4.468 17.500 2.906 1.00 28.33 33 ASN B N 1
ATOM 1231 C CA . ASN B 1 33 ? -4.268 18.856 2.359 1.00 29.10 33 ASN B CA 1
ATOM 1232 C C . ASN B 1 33 ? -5.428 19.450 1.520 1.00 30.84 33 ASN B C 1
ATOM 1233 O O . ASN B 1 33 ? -5.293 20.555 1.004 1.00 34.80 33 ASN B O 1
ATOM 1238 N N . ALA B 1 34 ? -6.566 18.768 1.385 1.00 31.68 34 ALA B N 1
ATOM 1239 C CA . ALA B 1 34 ? -7.725 19.218 0.622 1.00 30.53 34 ALA B CA 1
ATOM 1240 C C . ALA B 1 34 ? -9.023 18.728 1.267 1.00 30.27 34 ALA B C 1
ATOM 1241 O O . ALA B 1 34 ? -9.896 18.189 0.589 1.00 27.63 34 ALA B O 1
ATOM 1243 N N . ALA B 1 35 ? -9.149 18.915 2.581 1.00 28.31 35 ALA B N 1
ATOM 1244 C CA . ALA B 1 35 ? -10.297 18.446 3.354 1.00 25.80 35 ALA B CA 1
ATOM 1245 C C . ALA B 1 35 ? -10.856 19.552 4.253 1.00 26.05 35 ALA B C 1
ATOM 1246 O O . ALA B 1 35 ? -11.115 19.373 5.457 1.00 27.13 35 ALA B O 1
ATOM 1248 N N . ALA B 1 36 ? -11.041 20.725 3.653 1.00 26.37 36 ALA B N 1
ATOM 1249 C CA . ALA B 1 36 ? -11.483 21.900 4.406 1.00 23.54 36 ALA B CA 1
ATOM 1250 C C . ALA B 1 36 ? -12.861 21.772 5.063 1.00 24.13 36 ALA B C 1
ATOM 1251 O O . ALA B 1 36 ? -13.094 22.373 6.120 1.00 22.10 36 ALA B O 1
ATOM 1253 N N . ALA B 1 37 ? -13.759 20.983 4.485 1.00 23.09 37 ALA B N 1
ATOM 1254 C CA . ALA B 1 37 ? -15.100 20.811 5.058 1.00 24.74 37 ALA B CA 1
ATOM 1255 C C . ALA B 1 37 ? -15.196 19.698 6.121 1.00 24.50 37 ALA B C 1
ATOM 1256 O O . ALA B 1 37 ? -16.279 19.391 6.616 1.00 25.27 37 ALA B O 1
ATOM 1258 N N . GLY B 1 38 ? -14.071 19.094 6.495 1.00 25.46 38 GLY B N 1
ATOM 1259 C CA . GLY B 1 38 ? -14.027 18.044 7.510 1.00 26.87 38 GLY B CA 1
ATOM 1260 C C . GLY B 1 38 ? -14.505 16.695 6.995 1.00 26.38 38 GLY B C 1
ATOM 1261 O O . GLY B 1 38 ? -14.975 15.892 7.791 1.00 27.38 38 GLY B O 1
ATOM 1262 N N . GLN B 1 39 ? -14.355 16.466 5.689 1.00 26.09 39 GLN B N 1
ATOM 1263 C CA . GLN B 1 39 ? -14.743 15.245 4.989 1.00 25.79 39 GLN B CA 1
ATOM 1264 C C . GLN B 1 39 ? -14.022 14.026 5.555 1.00 24.03 39 GLN B C 1
ATOM 1265 O O . GLN B 1 39 ? -12.855 14.121 5.886 1.00 22.58 39 GLN B O 1
ATOM 1271 N N . THR B 1 40 ? -14.701 12.888 5.645 1.00 23.39 40 THR B N 1
ATOM 1272 C CA . THR B 1 40 ? -14.141 11.670 6.212 1.00 22.95 40 THR B CA 1
ATOM 1273 C C . THR B 1 40 ? -13.747 10.742 5.071 1.00 22.63 40 THR B C 1
ATOM 1274 O O . THR B 1 40 ? -14.539 10.464 4.170 1.00 18.73 40 THR B O 1
ATOM 1278 N N . GLY B 1 41 ? -12.501 10.272 5.136 1.00 22.18 41 GLY B N 1
ATOM 1279 C CA . GLY B 1 41 ? -12.042 9.314 4.150 1.00 19.65 41 GLY B CA 1
ATOM 1280 C C . GLY B 1 41 ? -10.612 8.891 4.325 1.00 18.32 41 GLY B C 1
ATOM 1281 O O . GLY B 1 41 ? -9.971 9.283 5.276 1.00 21.84 41 GLY B O 1
ATOM 1282 N N . THR B 1 42 ? -10.126 8.081 3.391 1.00 23.13 42 THR B N 1
ATOM 1283 C CA . THR B 1 42 ? -8.760 7.532 3.443 1.00 21.67 42 THR B CA 1
ATOM 1284 C C . THR B 1 42 ? -8.015 8.103 2.260 1.00 21.61 42 THR B C 1
ATOM 1285 O O . THR B 1 42 ? -8.554 8.931 1.518 1.00 23.24 42 THR B O 1
ATOM 1289 N N . ASN B 1 43 ? -6.777 7.652 2.092 1.00 23.20 43 ASN B N 1
ATOM 1290 C CA . ASN B 1 43 ? -5.974 8.089 0.966 1.00 22.49 43 ASN B CA 1
ATOM 1291 C C . ASN B 1 43 ? -4.866 7.071 0.690 1.00 22.64 43 ASN B C 1
ATOM 1292 O O . ASN B 1 43 ? -4.637 6.190 1.512 1.00 22.41 43 ASN B O 1
ATOM 1297 N N . PRO B 1 44 ? -4.187 7.166 -0.461 1.00 22.05 44 PRO B N 1
ATOM 1298 C CA . PRO B 1 44 ? -3.054 6.239 -0.697 1.00 24.61 44 PRO B CA 1
ATOM 1299 C C . PRO B 1 44 ? -1.954 6.117 0.386 1.00 20.47 44 PRO B C 1
ATOM 1300 O O . PRO B 1 44 ? -1.429 5.019 0.634 1.00 21.72 44 PRO B O 1
ATOM 1304 N N . GLU B 1 45 ? -1.644 7.209 1.064 1.00 22.87 45 GLU B N 1
ATOM 1305 C CA . GLU B 1 45 ? -0.588 7.262 2.068 1.00 22.73 45 GLU B CA 1
ATOM 1306 C C . GLU B 1 45 ? -1.070 6.523 3.316 1.00 25.10 45 GLU B C 1
ATOM 1307 O O . GLU B 1 45 ? -0.294 5.782 3.913 1.00 26.01 45 GLU B O 1
ATOM 1313 N N . GLN B 1 46 ? -2.337 6.712 3.693 1.00 25.49 46 GLN B N 1
ATOM 1314 C CA . GLN B 1 46 ? -2.957 6.030 4.834 1.00 22.94 46 GLN B CA 1
ATOM 1315 C C . GLN B 1 46 ? -3.157 4.538 4.551 1.00 21.37 46 GLN B C 1
ATOM 1316 O O . GLN B 1 46 ? -2.937 3.692 5.418 1.00 19.68 46 GLN B O 1
ATOM 1322 N N . LEU B 1 47 ? -3.545 4.183 3.337 1.00 20.34 47 LEU B N 1
ATOM 1323 C CA . LEU B 1 47 ? -3.703 2.773 3.010 1.00 22.25 47 LEU B CA 1
ATOM 1324 C C . LEU B 1 47 ? -2.361 2.020 3.064 1.00 22.83 47 LEU B C 1
ATOM 1325 O O . LEU B 1 47 ? -2.298 0.869 3.505 1.00 19.95 47 LEU B O 1
ATOM 1330 N N . PHE B 1 48 ? -1.310 2.703 2.616 1.00 25.25 48 PHE B N 1
ATOM 1331 C CA . PHE B 1 48 ? 0.058 2.176 2.610 1.00 25.71 48 PHE B CA 1
ATOM 1332 C C . PHE B 1 48 ? 0.602 2.072 4.037 1.00 22.78 48 PHE B C 1
ATOM 1333 O O . PHE B 1 48 ? 1.264 1.103 4.399 1.00 23.15 48 PHE B O 1
ATOM 1341 N N . ALA B 1 49 ? 0.304 3.044 4.884 1.00 22.95 49 ALA B N 1
ATOM 1342 C CA . ALA B 1 49 ? 0.666 2.968 6.306 1.00 23.46 49 ALA B CA 1
ATOM 1343 C C . ALA B 1 49 ? 0.045 1.764 7.011 1.00 22.74 49 ALA B C 1
ATOM 1344 O O . ALA B 1 49 ? 0.704 1.078 7.804 1.00 22.25 49 ALA B O 1
ATOM 1346 N N . ALA B 1 50 ? -1.224 1.531 6.694 1.00 21.96 50 ALA B N 1
ATOM 1347 C CA . ALA B 1 50 ? -1.964 0.356 7.153 1.00 24.23 50 ALA B CA 1
ATOM 1348 C C . ALA B 1 50 ? -1.344 -0.970 6.739 1.00 21.50 50 ALA B C 1
ATOM 1349 O O . ALA B 1 50 ? -1.087 -1.857 7.584 1.00 20.94 50 ALA B O 1
ATOM 1351 N N . GLY B 1 51 ? -1.096 -1.035 5.432 1.00 23.95 51 GLY B N 1
ATOM 1352 C CA . GLY B 1 51 ? -0.642 -2.229 4.743 1.00 22.02 51 GLY B CA 1
ATOM 1353 C C . GLY B 1 51 ? 0.761 -2.629 5.128 1.00 22.77 51 GLY B C 1
ATOM 1354 O O . GLY B 1 51 ? 1.046 -3.792 5.362 1.00 23.63 51 GLY B O 1
ATOM 1355 N N . TYR B 1 52 ? 1.641 -1.637 5.175 1.00 24.29 52 TYR B N 1
ATOM 1356 C CA . TYR B 1 52 ? 3.024 -1.865 5.532 1.00 23.46 52 TYR B CA 1
ATOM 1357 C C . TYR B 1 52 ? 3.124 -2.155 7.022 1.00 24.36 52 TYR B C 1
ATOM 1358 O O . TYR B 1 52 ? 3.891 -3.034 7.367 1.00 23.14 52 TYR B O 1
ATOM 1367 N N . ALA B 1 53 ? 2.390 -1.456 7.887 1.00 24.90 53 ALA B N 1
ATOM 1368 C CA . ALA B 1 53 ? 2.338 -1.796 9.314 1.00 23.87 53 ALA B CA 1
ATOM 1369 C C . ALA B 1 53 ? 1.943 -3.262 9.522 1.00 23.91 53 ALA B C 1
ATOM 1370 O O . ALA B 1 53 ? 2.613 -4.005 10.231 1.00 20.98 53 ALA B O 1
ATOM 1372 N N . ALA B 1 54 ? 0.836 -3.667 8.902 1.00 24.19 54 ALA B N 1
ATOM 1373 C CA . ALA B 1 54 ? 0.372 -5.054 8.916 1.00 25.77 54 ALA B CA 1
ATOM 1374 C C . ALA B 1 54 ? 1.428 -6.045 8.386 1.00 25.35 54 ALA B C 1
ATOM 1375 O O . ALA B 1 54 ? 1.729 -7.001 9.091 1.00 24.18 54 ALA B O 1
ATOM 1377 N N . CYS B 1 55 ? 1.999 -5.801 7.206 1.00 26.29 55 CYS B N 1
ATOM 1378 C CA . CYS B 1 55 ? 3.006 -6.651 6.574 1.00 27.76 55 CYS B CA 1
ATOM 1379 C C . CYS B 1 55 ? 4.230 -6.815 7.468 1.00 26.31 55 CYS B C 1
ATOM 1380 O O . CYS B 1 55 ? 4.698 -7.946 7.653 1.00 23.69 55 CYS B O 1
ATOM 1383 N N . PHE B 1 56 ? 4.688 -5.684 8.003 1.00 22.06 56 PHE B N 1
ATOM 1384 C CA . PHE B 1 56 ? 5.871 -5.710 8.860 1.00 23.49 56 PHE B CA 1
ATOM 1385 C C . PHE B 1 56 ? 5.568 -6.436 10.172 1.00 20.49 56 PHE B C 1
ATOM 1386 O O . PHE B 1 56 ? 6.419 -7.190 10.622 1.0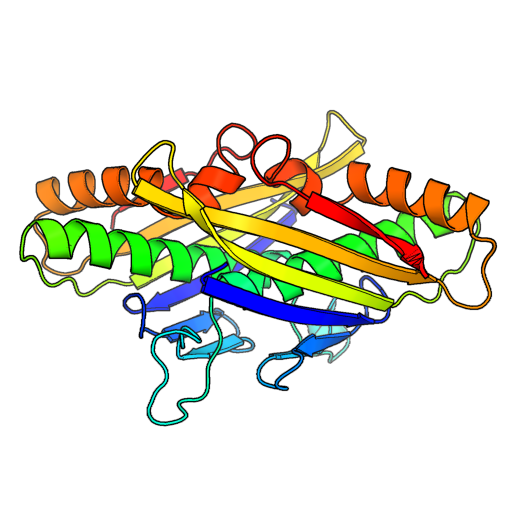0 20.75 56 PHE B O 1
ATOM 1394 N N . GLY B 1 57 ? 4.393 -6.256 10.767 1.00 20.39 57 GLY B N 1
ATOM 1395 C CA . GLY B 1 57 ? 3.975 -6.916 12.015 1.00 19.83 57 GLY B CA 1
ATOM 1396 C C . GLY B 1 57 ? 3.927 -8.415 11.814 1.00 19.25 57 GLY B C 1
ATOM 1397 O O . GLY B 1 57 ? 4.390 -9.205 12.633 1.00 19.35 57 GLY B O 1
ATOM 1398 N N . GLY B 1 58 ? 3.380 -8.819 10.675 1.00 22.78 58 GLY B N 1
ATOM 1399 C CA . GLY B 1 58 ? 3.331 -10.219 10.266 1.00 21.77 58 GLY B CA 1
ATOM 1400 C C . GLY B 1 58 ? 4.709 -10.804 9.999 1.00 21.53 58 GLY B C 1
ATOM 1401 O O . GLY B 1 58 ? 5.024 -11.899 10.498 1.00 19.36 58 GLY B O 1
ATOM 1402 N N . ALA B 1 59 ? 5.532 -10.065 9.251 1.00 22.35 59 ALA B N 1
ATOM 1403 C CA . ALA B 1 59 ? 6.951 -10.421 9.049 1.00 21.09 59 ALA B CA 1
ATOM 1404 C C . ALA B 1 59 ? 7.722 -10.578 10.376 1.00 22.63 59 ALA B C 1
ATOM 1405 O O . ALA B 1 59 ? 8.467 -11.550 10.571 1.00 23.19 59 ALA B O 1
ATOM 1407 N N . LEU B 1 60 ? 7.541 -9.633 11.294 1.00 19.65 60 LEU B N 1
ATOM 1408 C CA . LEU B 1 60 ? 8.171 -9.641 12.612 1.00 19.70 60 LEU B CA 1
ATOM 1409 C C . LEU B 1 60 ? 7.839 -10.894 13.448 1.00 20.88 60 LEU B C 1
ATOM 1410 O O . LEU B 1 60 ? 8.740 -11.539 13.979 1.00 19.29 60 LEU B O 1
ATOM 1415 N N . GLU B 1 61 ? 6.550 -11.197 13.562 1.00 22.30 61 GLU B N 1
ATOM 1416 C CA . GLU B 1 61 ? 5.937 -12.390 14.119 1.00 26.05 61 GLU B CA 1
ATOM 1417 C C . GLU B 1 61 ? 6.613 -13.661 13.624 1.00 21.20 61 GLU B C 1
ATOM 1418 O O . GLU B 1 61 ? 6.953 -14.494 14.450 1.00 18.48 61 GLU B O 1
ATOM 1424 N N . HIS B 1 62 ? 6.777 -13.749 12.304 1.00 22.25 62 HIS B N 1
ATOM 1425 C CA . HIS B 1 62 ? 7.341 -14.899 11.602 1.00 21.72 62 HIS B CA 1
ATOM 1426 C C . HIS B 1 62 ? 8.827 -15.109 11.898 1.00 21.91 62 HIS B C 1
ATOM 1427 O O . HIS B 1 62 ? 9.282 -16.200 12.270 1.00 21.67 62 HIS B O 1
ATOM 1434 N N . VAL B 1 63 ? 9.604 -14.052 11.719 1.00 20.50 63 VAL B N 1
ATOM 1435 C CA . VAL B 1 63 ? 11.069 -14.159 11.961 1.00 20.91 63 VAL B CA 1
ATOM 1436 C C . VAL B 1 63 ? 11.376 -14.509 13.420 1.00 19.20 63 VAL B C 1
ATOM 1437 O O . VAL B 1 63 ? 12.292 -15.278 13.695 1.00 18.88 63 VAL B O 1
ATOM 1441 N N . ALA B 1 64 ? 10.594 -13.935 14.331 1.00 20.10 64 ALA B N 1
ATOM 1442 C CA . ALA B 1 64 ? 10.661 -14.192 15.770 1.00 18.13 64 ALA B CA 1
ATOM 1443 C C . ALA B 1 64 ? 10.347 -15.658 16.076 1.00 18.41 64 ALA B C 1
ATOM 1444 O O . ALA B 1 64 ? 11.058 -16.337 16.820 1.00 16.78 64 ALA B O 1
ATOM 1446 N N . LYS B 1 65 ? 9.261 -16.138 15.483 1.00 21.35 65 LYS B N 1
ATOM 1447 C CA . LYS B 1 65 ? 8.853 -17.540 15.580 1.00 21.86 65 LYS B CA 1
ATOM 1448 C C . LYS B 1 65 ? 9.959 -18.430 15.009 1.00 19.79 65 LYS B C 1
ATOM 1449 O O . LYS B 1 65 ? 10.296 -19.433 15.622 1.00 17.49 65 LYS B O 1
ATOM 1455 N N . GLU B 1 66 ? 10.541 -18.072 13.864 1.00 21.35 66 GLU B N 1
ATOM 1456 C CA . GLU B 1 66 ? 11.749 -18.728 13.310 1.00 24.12 66 GLU B CA 1
ATOM 1457 C C . GLU B 1 66 ? 12.941 -18.791 14.281 1.00 24.25 66 GLU B C 1
ATOM 1458 O O . GLU B 1 66 ? 13.757 -19.720 14.266 1.00 24.90 66 GLU B O 1
ATOM 1464 N N . GLN B 1 67 ? 13.033 -17.797 15.158 1.00 24.95 67 GLN B N 1
ATOM 1465 C CA . GLN B 1 67 ? 14.021 -17.762 16.242 1.00 23.62 67 GLN B CA 1
ATOM 1466 C C . GLN B 1 67 ? 13.507 -18.341 17.562 1.00 21.85 67 GLN B C 1
ATOM 1467 O O . GLN B 1 67 ? 14.141 -18.180 18.618 1.00 19.81 67 GLN B O 1
ATOM 1473 N N . ASN B 1 68 ? 12.373 -19.037 17.505 1.00 22.55 68 ASN B N 1
ATOM 1474 C CA . ASN B 1 68 ? 11.672 -19.583 18.668 1.00 20.89 68 ASN B CA 1
ATOM 1475 C C . ASN B 1 68 ? 11.262 -18.563 19.736 1.00 20.83 68 ASN B C 1
ATOM 1476 O O . ASN B 1 68 ? 11.289 -18.868 20.928 1.00 19.34 68 ASN B O 1
ATOM 1481 N N . ILE B 1 69 ? 10.891 -17.358 19.307 1.00 22.85 69 ILE B N 1
ATOM 1482 C CA . ILE B 1 69 ? 10.394 -16.268 20.151 1.00 22.62 69 ILE B CA 1
ATOM 1483 C C . ILE B 1 69 ? 8.925 -15.958 19.825 1.00 22.67 69 ILE B C 1
ATOM 1484 O O . ILE B 1 69 ? 8.611 -15.702 18.675 1.00 22.65 69 ILE B O 1
ATOM 1489 N N . GLU B 1 70 ? 8.023 -15.934 20.798 1.00 27.22 70 GLU B N 1
ATOM 1490 C CA . GLU B 1 70 ? 6.597 -15.603 20.647 1.00 30.55 70 GLU B CA 1
ATOM 1491 C C . GLU B 1 70 ? 6.470 -14.096 20.909 1.00 30.94 70 GLU B C 1
ATOM 1492 O O . GLU B 1 70 ? 6.490 -13.674 22.055 1.00 32.38 70 GLU B O 1
ATOM 1498 N N . ILE B 1 71 ? 6.362 -13.276 19.868 1.00 32.78 71 ILE B N 1
ATOM 1499 C CA . ILE B 1 71 ? 6.398 -11.817 19.985 1.00 35.14 71 ILE B CA 1
ATOM 1500 C C . ILE B 1 71 ? 4.996 -11.195 20.047 1.00 35.35 71 ILE B C 1
ATOM 1501 O O . ILE B 1 71 ? 4.057 -11.656 19.405 1.00 33.61 71 ILE B O 1
ATOM 1506 N N . ASP B 1 72 ? 4.847 -10.159 20.867 1.00 40.50 72 ASP B N 1
ATOM 1507 C CA . ASP B 1 72 ? 3.640 -9.326 20.910 1.00 43.62 72 ASP B CA 1
ATOM 1508 C C . ASP B 1 72 ? 4.185 -8.019 20.339 1.00 44.54 72 ASP B C 1
ATOM 1509 O O . ASP B 1 72 ? 5.092 -7.376 20.891 1.00 46.44 72 ASP B O 1
ATOM 1514 N N . SER B 1 73 ? 3.590 -7.682 19.200 1.00 43.75 73 SER B N 1
ATOM 1515 C CA . SER B 1 73 ? 4.041 -6.600 18.323 1.00 41.72 73 SER B CA 1
ATOM 1516 C C . SER B 1 73 ? 3.074 -5.447 18.165 1.00 37.69 73 SER B C 1
ATOM 1517 O O . SER B 1 73 ? 1.871 -5.638 18.035 1.00 37.11 73 SER B O 1
ATOM 1520 N N . GLU B 1 74 ? 3.618 -4.239 18.152 1.00 37.06 74 GLU B N 1
ATOM 1521 C CA . GLU B 1 74 ? 2.817 -3.078 17.800 1.00 34.52 74 GLU B CA 1
ATOM 1522 C C . GLU B 1 74 ? 3.654 -2.219 16.855 1.00 31.76 74 GLU B C 1
ATOM 1523 O O . GLU B 1 74 ? 4.781 -1.832 17.190 1.00 28.87 74 GLU B O 1
ATOM 1529 N N . ILE B 1 75 ? 3.095 -1.928 15.679 1.00 26.50 75 ILE B N 1
ATOM 1530 C CA . ILE B 1 75 ? 3.839 -1.145 14.694 1.00 28.15 75 ILE B CA 1
ATOM 1531 C C . ILE B 1 75 ? 3.017 0.041 14.209 1.00 25.86 75 ILE B C 1
ATOM 1532 O O . ILE B 1 75 ? 1.884 -0.167 13.774 1.00 21.63 75 ILE B O 1
ATOM 1537 N N . GLU B 1 76 ? 3.617 1.229 14.277 1.00 23.78 76 GLU B N 1
ATOM 1538 C CA . GLU B 1 76 ? 2.981 2.427 13.738 1.00 24.81 76 GLU B CA 1
ATOM 1539 C C . GLU B 1 76 ? 3.663 2.706 12.412 1.00 23.35 76 GLU B C 1
ATOM 1540 O O . GLU B 1 76 ? 4.867 2.952 12.381 1.00 20.06 76 GLU B O 1
ATOM 1546 N N . GLY B 1 77 ? 2.894 2.684 11.327 1.00 22.51 77 GLY B N 1
ATOM 1547 C CA . GLY B 1 77 ? 3.402 3.114 10.025 1.00 23.81 77 GLY B CA 1
ATOM 1548 C C . GLY B 1 77 ? 3.127 4.602 9.846 1.00 22.76 77 GLY B C 1
ATOM 1549 O O . GLY B 1 77 ? 2.046 5.063 10.169 1.00 24.09 77 GLY B O 1
ATOM 1550 N N . GLN B 1 78 ? 4.082 5.373 9.345 1.00 24.26 78 GLN B N 1
ATOM 1551 C CA . GLN 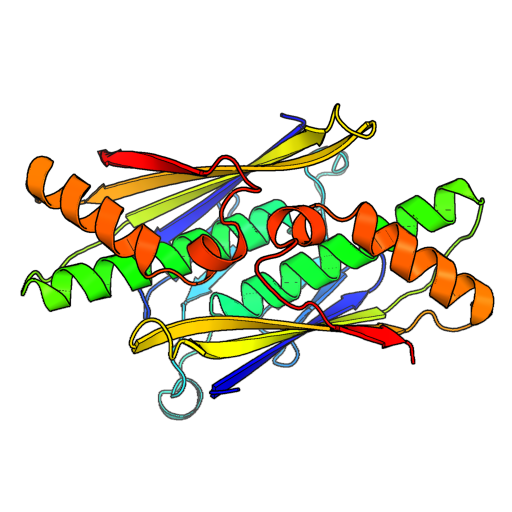B 1 78 ? 3.935 6.811 9.189 1.00 22.37 78 GLN B CA 1
ATOM 1552 C C . GLN B 1 78 ? 4.345 7.053 7.742 1.00 24.39 78 GLN B C 1
ATOM 1553 O O . GLN B 1 78 ? 5.523 6.924 7.418 1.00 26.78 78 GLN B O 1
ATOM 1559 N N . VAL B 1 79 ? 3.381 7.368 6.877 1.00 21.92 79 VAL B N 1
ATOM 1560 C CA . VAL B 1 79 ? 3.644 7.540 5.452 1.00 22.89 79 VAL B CA 1
ATOM 1561 C C . VAL B 1 79 ? 3.397 9.002 5.101 1.00 21.25 79 VAL B C 1
ATOM 1562 O O . VAL B 1 79 ? 2.289 9.508 5.237 1.00 21.53 79 VAL B O 1
ATOM 1566 N N . SER B 1 80 ? 4.469 9.668 4.669 1.00 25.01 80 SER B N 1
ATOM 1567 C CA . SER B 1 80 ? 4.480 11.083 4.315 1.00 24.26 80 SER B CA 1
ATOM 1568 C C . SER B 1 80 ? 4.439 11.255 2.810 1.00 25.32 80 SER B C 1
ATOM 1569 O O . SER B 1 80 ? 5.131 10.533 2.098 1.00 26.49 80 SER B O 1
ATOM 1572 N N . LEU B 1 81 ? 3.632 12.192 2.325 1.00 28.00 81 LEU B N 1
ATOM 1573 C CA . LEU B 1 81 ? 3.641 12.540 0.907 1.00 27.64 81 LEU B CA 1
ATOM 1574 C C . LEU B 1 81 ? 4.594 13.714 0.849 1.00 26.08 81 LEU B C 1
ATOM 1575 O O . LEU B 1 81 ? 4.367 14.677 1.586 1.00 26.56 81 LEU B O 1
ATOM 1580 N N . MET B 1 82 ? 5.617 13.633 -0.002 1.00 28.25 82 MET B N 1
ATOM 1581 C CA . MET B 1 82 ? 6.648 14.666 -0.161 1.00 29.32 82 MET B CA 1
ATOM 1582 C C . MET B 1 82 ? 6.746 15.143 -1.611 1.00 29.10 82 MET B C 1
ATOM 1583 O O . MET B 1 82 ? 6.336 14.433 -2.527 1.00 22.95 82 MET B O 1
ATOM 1588 N N . LYS B 1 83 ? 7.299 16.340 -1.815 1.00 29.53 83 LYS B N 1
ATOM 1589 C CA . LYS B 1 83 ? 7.644 16.821 -3.160 1.00 31.40 83 LYS B CA 1
ATOM 1590 C C . LYS B 1 83 ? 8.834 16.023 -3.686 1.00 30.82 83 LYS B C 1
ATOM 1591 O O . LYS B 1 83 ? 9.685 15.560 -2.927 1.00 34.72 83 LYS B O 1
ATOM 1597 N N . ASP B 1 84 ? 8.830 15.821 -4.996 1.00 30.94 84 ASP B N 1
ATOM 1598 C CA . ASP B 1 84 ? 9.888 15.074 -5.646 1.00 31.69 84 ASP B CA 1
ATOM 1599 C C . ASP B 1 84 ? 10.540 16.098 -6.570 1.00 31.46 84 ASP B C 1
ATOM 1600 O O . ASP B 1 84 ? 10.004 16.525 -7.598 1.00 30.54 84 ASP B O 1
ATOM 1605 N N . GLU B 1 85 ? 11.728 16.507 -6.154 1.00 33.54 85 GLU B N 1
ATOM 1606 C CA . GLU B 1 85 ? 12.502 17.534 -6.871 1.00 34.87 85 GLU B CA 1
ATOM 1607 C C . GLU B 1 85 ? 13.086 16.971 -8.167 1.00 35.10 85 GLU B C 1
ATOM 1608 O O . GLU B 1 85 ? 13.322 17.743 -9.094 1.00 34.75 85 GLU B O 1
ATOM 1614 N N . SER B 1 86 ? 13.298 15.653 -8.237 1.00 36.73 86 SER B N 1
ATOM 1615 C CA . SER B 1 86 ? 13.755 15.023 -9.478 1.00 35.28 86 SER B CA 1
ATOM 1616 C C . SER B 1 86 ? 12.833 15.363 -10.662 1.00 34.71 86 SER B C 1
ATOM 1617 O O . SER B 1 86 ? 13.334 15.536 -11.779 1.00 31.39 86 SER B O 1
ATOM 1620 N N . ASP B 1 87 ? 11.522 15.457 -10.425 1.00 32.43 87 ASP B N 1
ATOM 1621 C CA . ASP B 1 87 ? 10.545 15.751 -11.482 1.00 32.21 87 ASP B CA 1
ATOM 1622 C C . ASP B 1 87 ? 9.481 16.801 -11.156 1.00 32.64 87 ASP B C 1
ATOM 1623 O O . ASP B 1 87 ? 8.531 16.958 -11.933 1.00 35.52 87 ASP B O 1
ATOM 1628 N N . GLY B 1 88 ? 9.596 17.521 -10.040 1.00 32.11 88 GLY B N 1
ATOM 1629 C CA . GLY B 1 88 ? 8.525 18.436 -9.620 1.00 30.82 88 GLY B CA 1
ATOM 1630 C C . GLY B 1 88 ? 7.186 17.796 -9.258 1.00 31.20 88 GLY B C 1
ATOM 1631 O O . GLY B 1 88 ? 6.142 18.473 -9.234 1.00 30.37 88 GLY B O 1
ATOM 1632 N N . GLY B 1 89 ? 7.249 16.492 -8.973 1.00 26.49 89 GLY B N 1
ATOM 1633 C CA . GLY B 1 89 ? 6.106 15.643 -8.704 1.00 24.99 89 GLY B CA 1
ATOM 1634 C C . GLY B 1 89 ? 6.070 15.333 -7.224 1.00 23.77 89 GLY B C 1
ATOM 1635 O O . GLY B 1 89 ? 6.437 16.158 -6.373 1.00 21.35 89 GLY B O 1
ATOM 1636 N N . PHE B 1 90 ? 5.601 14.126 -6.931 1.00 23.46 90 PHE B N 1
ATOM 1637 C CA . PHE B 1 90 ? 5.409 13.663 -5.557 1.00 23.41 90 PHE B CA 1
ATOM 1638 C C . PHE B 1 90 ? 6.012 12.279 -5.345 1.00 22.83 90 PHE B C 1
ATOM 1639 O O . PHE B 1 90 ? 6.168 11.492 -6.271 1.00 23.89 90 PHE B O 1
ATOM 1647 N N . LYS B 1 91 ? 6.361 11.995 -4.101 1.00 22.74 91 LYS B N 1
ATOM 1648 C CA . LYS B 1 91 ? 6.858 10.713 -3.680 1.00 22.73 91 LYS B CA 1
ATOM 1649 C C . LYS B 1 91 ? 6.503 10.516 -2.221 1.00 23.28 91 LYS B C 1
ATOM 1650 O O . LYS B 1 91 ? 6.195 11.452 -1.466 1.00 25.64 91 LYS B O 1
ATOM 1656 N N . ILE B 1 92 ? 6.572 9.252 -1.839 1.00 22.74 92 ILE B N 1
ATOM 1657 C CA . ILE B 1 92 ? 6.336 8.868 -0.450 1.00 25.80 92 ILE B CA 1
ATOM 1658 C C . ILE B 1 92 ? 7.620 8.527 0.311 1.00 23.14 92 ILE B C 1
ATOM 1659 O O . ILE B 1 92 ? 8.592 8.010 -0.257 1.00 18.65 92 ILE B O 1
ATOM 1664 N N . GLY B 1 93 ? 7.599 8.859 1.597 1.00 21.86 93 GLY B N 1
ATOM 1665 C CA . GLY B 1 93 ? 8.587 8.461 2.571 1.00 23.21 93 GLY B CA 1
ATOM 1666 C C . GLY B 1 93 ? 7.846 7.686 3.654 1.00 22.79 93 GLY B C 1
ATOM 1667 O O . GLY B 1 93 ? 6.700 8.011 3.966 1.00 25.13 93 GLY B O 1
ATOM 1668 N N . VAL B 1 94 ? 8.507 6.693 4.244 1.00 24.59 94 VAL B N 1
ATOM 1669 C CA . VAL B 1 94 ? 7.972 5.812 5.281 1.00 24.98 94 VAL B CA 1
ATOM 1670 C C . VAL B 1 94 ? 8.855 5.778 6.514 1.00 26.08 94 VAL B C 1
ATOM 1671 O O . VAL B 1 94 ? 10.073 5.677 6.384 1.00 28.57 94 VAL B O 1
ATOM 1675 N N . THR B 1 95 ? 8.235 5.865 7.690 1.00 26.59 95 THR B N 1
ATOM 1676 C CA . THR B 1 95 ? 8.863 5.501 8.958 1.00 26.24 95 THR B CA 1
ATOM 1677 C C . THR B 1 95 ? 7.974 4.403 9.578 1.00 27.45 95 THR B C 1
ATOM 1678 O O . THR B 1 95 ? 6.743 4.464 9.519 1.00 26.86 95 THR B O 1
ATOM 1682 N N . LEU B 1 96 ? 8.583 3.375 10.166 1.00 27.27 96 LEU B N 1
ATOM 1683 C CA . LEU B 1 96 ? 7.867 2.330 10.910 1.00 24.44 96 LEU B CA 1
ATOM 1684 C C . LEU B 1 96 ? 8.465 2.356 12.310 1.00 23.27 96 LEU B C 1
ATOM 1685 O O . LEU B 1 96 ? 9.690 2.213 12.455 1.00 19.70 96 LEU B O 1
ATOM 1690 N N . VAL B 1 97 ? 7.601 2.575 13.302 1.00 22.29 97 VAL B N 1
ATOM 1691 C CA . VAL B 1 97 ? 7.987 2.628 14.717 1.00 23.31 97 VAL B CA 1
ATOM 1692 C C . VAL B 1 97 ? 7.546 1.280 15.307 1.00 23.75 97 VAL B C 1
ATOM 1693 O O . VAL B 1 97 ? 6.367 0.968 15.405 1.00 20.66 97 VAL B O 1
ATOM 1697 N N . VAL B 1 98 ? 8.512 0.463 15.704 1.00 24.32 98 VAL B N 1
ATOM 1698 C CA . VAL B 1 98 ? 8.262 -0.876 16.209 1.00 26.64 98 VAL B CA 1
ATOM 1699 C C . VAL B 1 98 ? 8.303 -0.906 17.728 1.00 27.13 98 VAL B C 1
ATOM 1700 O O . VAL B 1 98 ? 9.355 -0.676 18.316 1.00 24.90 98 VAL B O 1
ATOM 1704 N N . ASN B 1 99 ? 7.167 -1.196 18.356 1.00 31.12 99 ASN B N 1
ATOM 1705 C CA . ASN B 1 99 ? 7.121 -1.320 19.818 1.00 34.61 99 ASN B CA 1
ATOM 1706 C C . ASN B 1 99 ? 7.202 -2.804 20.180 1.00 36.70 99 ASN B C 1
ATOM 1707 O O . ASN B 1 99 ? 6.242 -3.540 19.970 1.00 38.52 99 ASN B O 1
ATOM 1712 N N . THR B 1 100 ? 8.342 -3.248 20.696 1.00 40.20 100 THR B N 1
ATOM 1713 C CA . THR B 1 100 ? 8.531 -4.626 21.158 1.00 43.21 100 THR B CA 1
ATOM 1714 C C . THR B 1 100 ? 8.588 -4.595 22.679 1.00 45.31 100 THR B C 1
ATOM 1715 O O . THR B 1 100 ? 9.642 -4.345 23.258 1.00 47.97 100 THR B O 1
ATOM 1719 N N . LYS B 1 101 ? 7.444 -4.850 23.301 1.00 48.28 101 LYS B N 1
ATOM 1720 C CA . LYS B 1 101 ? 7.306 -4.839 24.750 1.00 51.05 101 LYS B CA 1
ATOM 1721 C C . LYS B 1 101 ? 7.974 -6.071 25.348 1.00 51.83 101 LYS B C 1
ATOM 1722 O O . LYS B 1 101 ? 8.052 -7.114 24.692 1.00 52.50 101 LYS B O 1
ATOM 1728 N N . ASP B 1 102 ? 8.457 -5.918 26.582 1.00 52.96 102 ASP B N 1
ATOM 1729 C CA . ASP B 1 102 ? 9.043 -6.993 27.391 1.00 51.90 102 ASP B CA 1
ATOM 1730 C C . ASP B 1 102 ? 10.069 -7.808 26.578 1.00 51.63 102 ASP B C 1
ATOM 1731 O O . ASP B 1 102 ? 10.167 -9.037 26.694 1.00 51.58 102 ASP B O 1
ATOM 1736 N N . LEU B 1 103 ? 10.837 -7.110 25.738 1.00 49.59 103 LEU B N 1
ATOM 1737 C CA . LEU B 1 103 ? 11.828 -7.731 24.850 1.00 47.60 103 LEU B CA 1
ATOM 1738 C C . LEU B 1 103 ? 13.111 -6.910 24.685 1.00 46.70 103 LEU B C 1
ATOM 1739 O O . LEU B 1 103 ? 13.070 -5.714 24.401 1.00 44.48 103 LEU B O 1
ATOM 1744 N N . ASP B 1 104 ? 14.228 -7.615 24.857 1.00 46.40 104 ASP B N 1
ATOM 1745 C CA . ASP B 1 104 ? 15.604 -7.142 24.746 1.00 45.74 104 ASP B CA 1
ATOM 1746 C C . ASP B 1 104 ? 15.874 -6.402 23.432 1.00 44.94 104 ASP B C 1
ATOM 1747 O O . ASP B 1 104 ? 15.781 -7.001 22.359 1.00 43.68 104 ASP B O 1
ATOM 1752 N N . ARG B 1 105 ? 16.230 -5.122 23.542 1.00 43.61 105 ARG B N 1
ATOM 1753 C CA . ARG B 1 105 ? 16.408 -4.197 22.414 1.00 44.03 105 ARG B CA 1
ATOM 1754 C C . ARG B 1 105 ? 17.394 -4.629 21.321 1.00 39.88 105 ARG B C 1
ATOM 1755 O O . ARG B 1 105 ? 17.231 -4.297 20.144 1.00 36.13 105 ARG B O 1
ATOM 1763 N N . GLU B 1 106 ? 18.427 -5.354 21.740 1.00 37.52 106 GLU B N 1
ATOM 1764 C CA . GLU B 1 106 ? 19.465 -5.904 20.868 1.00 35.93 106 GLU B CA 1
ATOM 1765 C C . GLU B 1 106 ? 18.870 -7.000 19.976 1.00 31.74 106 GLU B C 1
ATOM 1766 O O . GLU B 1 106 ? 19.109 -7.015 18.764 1.00 30.05 106 GLU B O 1
ATOM 1772 N N . LYS B 1 107 ? 18.103 -7.894 20.593 1.00 27.03 107 LYS B N 1
ATOM 1773 C CA . LYS B 1 107 ? 17.388 -8.953 19.889 1.00 28.34 107 LYS B CA 1
ATOM 1774 C C . LYS B 1 107 ? 16.262 -8.317 19.066 1.00 26.33 107 LYS B C 1
ATOM 1775 O O . LYS B 1 107 ? 15.996 -8.705 17.922 1.00 26.10 107 LYS B O 1
ATOM 1781 N N . ALA B 1 108 ? 15.601 -7.324 19.648 1.00 25.81 108 ALA B N 1
ATOM 1782 C CA . ALA B 1 108 ? 14.559 -6.556 18.963 1.00 26.51 108 ALA B CA 1
ATOM 1783 C C . ALA B 1 108 ? 15.026 -5.986 17.630 1.00 24.58 108 ALA B C 1
ATOM 1784 O O . ALA B 1 108 ? 14.338 -6.157 16.625 1.00 25.94 108 ALA B O 1
ATOM 1786 N N . GLN B 1 109 ? 16.182 -5.326 17.630 1.00 25.92 109 GLN B N 1
ATOM 1787 C CA . GLN B 1 109 ? 16.778 -4.771 16.415 1.00 25.22 109 GLN B CA 1
ATOM 1788 C C . GLN B 1 109 ? 17.100 -5.846 15.368 1.00 24.62 109 GLN B C 1
ATOM 1789 O O . GLN B 1 109 ? 16.879 -5.688 14.166 1.00 23.32 109 GLN B O 1
ATOM 1795 N N . GLU B 1 110 ? 17.668 -6.942 15.840 1.00 25.75 110 GLU B N 1
ATOM 1796 C CA . GLU B 1 110 ? 17.967 -8.109 15.010 1.00 26.23 110 GLU B CA 1
ATOM 1797 C C . GLU B 1 110 ? 16.747 -8.646 14.258 1.00 24.41 110 GLU B C 1
ATOM 1798 O O . GLU B 1 110 ? 16.807 -8.960 13.055 1.00 23.15 110 GLU B O 1
ATOM 1804 N N . LEU B 1 111 ? 15.645 -8.759 15.002 1.00 20.97 111 LEU B N 1
ATOM 1805 C CA . LEU B 1 111 ? 14.364 -9.186 14.454 1.00 21.87 111 LEU B CA 1
ATOM 1806 C C . LEU B 1 111 ? 13.747 -8.172 13.484 1.00 21.15 111 LEU B C 1
ATOM 1807 O O . LEU B 1 111 ? 13.173 -8.586 12.467 1.00 18.95 111 LEU B O 1
ATOM 1812 N N . VAL B 1 112 ? 13.856 -6.876 13.784 1.00 20.03 112 VAL B N 1
ATOM 1813 C CA . VAL B 1 112 ? 13.456 -5.816 12.835 1.00 20.67 112 VAL B CA 1
ATOM 1814 C C . VAL B 1 112 ? 14.242 -5.916 11.519 1.00 19.75 112 VAL B C 1
ATOM 1815 O O . VAL B 1 112 ? 13.681 -5.886 10.424 1.00 23.29 112 VAL B O 1
ATOM 1819 N N . ASN B 1 113 ? 15.554 -6.057 11.610 1.00 21.04 113 ASN B N 1
ATOM 1820 C CA . ASN B 1 113 ? 16.399 -6.244 10.434 1.00 19.97 113 ASN B CA 1
ATOM 1821 C C . ASN B 1 113 ? 15.945 -7.444 9.600 1.00 20.97 113 ASN B C 1
ATOM 1822 O O . ASN B 1 113 ? 15.860 -7.335 8.372 1.00 20.54 113 ASN B O 1
ATOM 1827 N N . ALA B 1 114 ? 15.628 -8.569 10.253 1.00 20.07 114 ALA B N 1
ATOM 1828 C CA . ALA B 1 114 ? 15.110 -9.768 9.602 1.00 19.24 114 ALA B CA 1
ATOM 1829 C C . ALA B 1 114 ? 13.719 -9.628 8.965 1.00 21.83 114 ALA B C 1
ATOM 1830 O O . ALA B 1 114 ? 13.459 -10.083 7.857 1.00 24.20 114 ALA B O 1
ATOM 1832 N N . ALA B 1 115 ? 12.784 -9.004 9.665 1.00 26.21 115 ALA B N 1
ATOM 1833 C CA . ALA B 1 115 ? 11.442 -8.746 9.165 1.00 24.51 115 ALA B CA 1
ATOM 1834 C C . ALA B 1 115 ? 11.454 -7.877 7.906 1.00 23.95 115 ALA B C 1
ATOM 1835 O O . ALA B 1 115 ? 10.648 -8.104 7.012 1.00 22.78 115 ALA B O 1
ATOM 1837 N N . HIS B 1 116 ? 12.363 -6.909 7.846 1.00 23.38 116 HIS B N 1
ATOM 1838 C CA . HIS B 1 116 ? 12.540 -6.043 6.676 1.00 25.74 116 HIS B CA 1
ATOM 1839 C C . HIS B 1 116 ? 12.976 -6.820 5.428 1.00 25.79 116 HIS B C 1
ATOM 1840 O O . HIS B 1 116 ? 12.574 -6.422 4.343 1.00 23.22 116 HIS B O 1
ATOM 1847 N N . GLU B 1 117 ? 13.756 -7.896 5.551 1.00 25.19 117 GLU B N 1
ATOM 1848 C CA . GLU B 1 117 ? 14.103 -8.718 4.399 1.00 28.42 117 GLU B CA 1
ATOM 1849 C C . GLU B 1 117 ? 12.915 -9.586 3.982 1.00 26.81 117 GLU B C 1
ATOM 1850 O O . GLU B 1 117 ? 12.699 -9.829 2.798 1.00 28.20 117 GLU B O 1
ATOM 1856 N N . PHE B 1 118 ? 12.133 -10.036 4.955 1.00 26.76 118 PHE B N 1
ATOM 1857 C CA . PHE B 1 118 ? 10.991 -10.900 4.689 1.00 25.60 118 PHE B CA 1
ATOM 1858 C C . PHE B 1 118 ? 9.780 -10.159 4.099 1.00 24.59 118 PHE B C 1
ATOM 1859 O O . PHE B 1 118 ? 9.194 -10.670 3.136 1.00 25.96 118 PHE B O 1
ATOM 1867 N N . CYS B 1 119 ? 9.408 -8.995 4.640 1.00 23.78 119 CYS B N 1
ATOM 1868 C CA . CYS B 1 119 ? 8.146 -8.308 4.305 1.00 23.44 119 CYS B CA 1
ATOM 1869 C C . CYS B 1 119 ? 8.033 -7.959 2.807 1.00 22.67 119 CYS B C 1
ATOM 1870 O O . CYS B 1 119 ? 8.912 -7.282 2.295 1.00 21.81 119 CYS B O 1
ATOM 1873 N N . PRO B 1 120 ? 7.037 -8.466 2.061 1.00 24.65 120 PRO B N 1
ATOM 1874 C CA . PRO B 1 120 ? 6.877 -8.145 0.634 1.00 23.86 120 PRO B CA 1
ATOM 1875 C C . PRO B 1 120 ? 6.756 -6.686 0.221 1.00 23.29 120 PRO B C 1
ATOM 1876 O O . PRO B 1 120 ? 7.069 -6.378 -0.925 1.00 23.12 120 PRO B O 1
ATOM 1880 N N . TYR B 1 121 ? 6.312 -5.821 1.127 1.00 23.86 121 TYR B N 1
ATOM 1881 C CA . TYR B 1 121 ? 6.243 -4.379 0.914 1.00 24.54 121 TYR B CA 1
ATOM 1882 C C . TYR B 1 121 ? 7.641 -3.776 0.976 1.00 24.88 121 TYR B C 1
ATOM 1883 O O . TYR B 1 121 ? 7.930 -2.781 0.303 1.00 23.66 121 TYR B O 1
ATOM 1892 N N . SER B 1 122 ? 8.498 -4.376 1.803 1.00 25.23 122 SER B N 1
ATOM 1893 C CA . SER B 1 122 ? 9.902 -3.970 1.850 1.00 23.64 122 SER B CA 1
ATOM 1894 C C . SER B 1 122 ? 10.584 -4.304 0.527 1.00 23.07 122 SER B C 1
ATOM 1895 O O . SER B 1 122 ? 11.274 -3.458 -0.025 1.00 24.93 122 SER B O 1
ATOM 1898 N N . LYS B 1 123 ? 10.375 -5.515 0.023 1.00 21.92 123 LYS B N 1
ATOM 1899 C CA . LYS B 1 123 ? 10.870 -5.938 -1.291 1.00 22.13 123 LYS B CA 1
ATOM 1900 C C . LYS B 1 123 ? 10.412 -5.084 -2.477 1.00 20.57 123 LYS B C 1
ATOM 1901 O O . LYS B 1 123 ? 11.181 -4.820 -3.394 1.00 22.11 123 LYS B O 1
ATOM 1907 N N . ALA B 1 124 ? 9.138 -4.714 -2.431 1.00 22.91 124 ALA B N 1
ATOM 1908 C CA . ALA B 1 124 ? 8.429 -3.913 -3.415 1.00 24.15 124 ALA B CA 1
ATOM 1909 C C . ALA B 1 124 ? 8.960 -2.486 -3.509 1.00 22.01 124 ALA B C 1
ATOM 1910 O O . ALA B 1 124 ? 9.011 -1.951 -4.609 1.00 23.79 124 ALA B O 1
ATOM 1912 N N . THR B 1 125 ? 9.340 -1.903 -2.376 1.00 19.79 125 THR B N 1
ATOM 1913 C CA . THR B 1 125 ? 9.827 -0.526 -2.267 1.00 21.55 125 THR B CA 1
ATOM 1914 C C . THR B 1 125 ? 11.353 -0.340 -2.236 1.00 21.85 125 THR B C 1
ATOM 1915 O O . THR B 1 125 ? 11.830 0.796 -2.223 1.00 24.60 125 THR B O 1
ATOM 1919 N N . ARG B 1 126 ? 12.094 -1.443 -2.252 1.00 19.68 126 ARG B N 1
ATOM 1920 C CA . ARG B 1 126 ? 13.562 -1.467 -2.194 1.00 19.71 126 ARG B CA 1
ATOM 1921 C C . ARG B 1 126 ? 14.233 -0.435 -3.115 1.00 20.28 126 ARG B C 1
ATOM 1922 O O . ARG B 1 126 ? 14.028 -0.395 -4.343 1.00 18.30 126 ARG B O 1
ATOM 1930 N N . GLY B 1 127 ? 15.024 0.419 -2.465 1.00 18.15 127 GLY B N 1
ATOM 1931 C CA . GLY B 1 127 ? 15.778 1.457 -3.133 1.00 18.82 127 GLY B CA 1
ATOM 1932 C C . GLY B 1 127 ? 15.054 2.693 -3.630 1.00 19.28 127 GLY B C 1
ATOM 1933 O O . GLY B 1 127 ? 15.690 3.592 -4.133 1.00 22.10 127 GLY B O 1
ATOM 1934 N N . ASN B 1 128 ? 13.738 2.756 -3.539 1.00 21.64 128 ASN B N 1
ATOM 1935 C CA . ASN B 1 128 ? 12.962 3.839 -4.120 1.00 22.30 128 ASN B CA 1
ATOM 1936 C C . ASN B 1 128 ? 12.312 4.707 -3.045 1.00 21.66 128 ASN B C 1
ATOM 1937 O O . ASN B 1 128 ? 12.037 5.860 -3.333 1.00 22.81 128 ASN B O 1
ATOM 1942 N N . VAL B 1 129 ? 12.053 4.161 -1.862 1.00 24.04 129 VAL B N 1
ATOM 1943 C CA . VAL B 1 129 ? 11.417 4.854 -0.749 1.00 25.73 129 VAL B CA 1
ATOM 1944 C C . VAL B 1 129 ? 12.362 4.849 0.445 1.00 25.58 129 VAL B C 1
ATOM 1945 O O . VAL B 1 129 ? 12.938 3.797 0.747 1.00 26.79 129 VAL B O 1
ATOM 1949 N N . ASP B 1 130 ? 12.509 6.001 1.096 1.00 27.01 130 ASP B N 1
ATOM 1950 C CA . ASP B 1 130 ? 13.313 6.150 2.314 1.00 28.69 130 ASP B CA 1
ATOM 1951 C C . ASP B 1 130 ? 12.447 5.473 3.374 1.00 29.14 130 ASP B C 1
ATOM 1952 O O . ASP B 1 130 ? 11.364 5.992 3.691 1.00 30.86 130 ASP B O 1
ATOM 1957 N N . VAL B 1 131 ? 12.885 4.317 3.873 1.00 27.71 131 VAL B N 1
ATOM 1958 C CA . VAL B 1 131 ? 12.097 3.553 4.847 1.00 28.09 131 VAL B CA 1
ATOM 1959 C C . VAL B 1 131 ? 12.929 3.542 6.116 1.00 28.47 131 VAL B C 1
ATOM 1960 O O . VAL B 1 131 ? 14.016 2.973 6.121 1.00 31.32 131 VAL B O 1
ATOM 1964 N N . LYS B 1 132 ? 12.418 4.165 7.168 1.00 29.34 132 LYS B N 1
ATOM 1965 C CA . LYS B 1 132 ? 13.093 4.274 8.460 1.00 29.38 132 LYS B CA 1
ATOM 1966 C C . LYS B 1 132 ? 12.437 3.253 9.382 1.00 28.93 132 LYS B C 1
ATOM 1967 O O . LYS B 1 132 ? 11.214 3.208 9.471 1.00 28.02 132 LYS B O 1
ATOM 1973 N N . LEU B 1 133 ? 13.269 2.442 10.029 1.00 29.41 133 LEU B N 1
ATOM 1974 C CA . LEU B 1 133 ? 12.906 1.400 10.981 1.00 30.00 133 LEU B CA 1
ATOM 1975 C C . LEU B 1 133 ? 13.340 1.908 12.338 1.00 28.93 133 LEU B C 1
ATOM 1976 O O . LEU B 1 133 ? 14.530 2.017 12.569 1.00 32.17 133 LEU B O 1
ATOM 1981 N N . GLU B 1 134 ? 12.403 2.242 13.213 1.00 30.56 134 GLU B N 1
ATOM 1982 C CA . GLU B 1 134 ? 12.698 2.768 14.540 1.00 32.49 134 GLU B CA 1
ATOM 1983 C C . GLU B 1 134 ? 12.117 1.888 15.639 1.00 32.80 134 GLU B C 1
ATOM 1984 O O . GLU B 1 134 ? 11.054 1.303 15.451 1.00 30.24 134 GLU B O 1
ATOM 1990 N N . LEU B 1 135 ? 12.788 1.823 16.784 1.00 34.87 135 LEU B N 1
ATOM 1991 C CA . LEU B 1 135 ? 12.371 1.006 17.919 1.00 36.57 135 LEU B CA 1
ATOM 1992 C C . LEU B 1 135 ? 11.844 1.768 19.133 1.00 38.16 135 LEU B C 1
ATOM 1993 O O . LEU B 1 135 ? 11.803 2.989 19.147 1.00 37.69 135 LEU B O 1
ATOM 1998 N N . LYS B 1 136 ? 11.415 1.003 20.136 1.00 43.31 136 LYS B N 1
ATOM 1999 C CA . LYS B 1 136 ? 11.092 1.409 21.519 1.00 42.91 136 LYS B CA 1
ATOM 2000 C C . LYS B 1 136 ? 10.521 0.243 22.333 1.00 43.53 136 LYS B C 1
ATOM 2001 O O . LYS B 1 136 ? 10.514 -0.920 21.900 1.00 44.00 136 LYS B O 1
#

B-factor: mean 28.31, std 7.71, range [12.61, 64.58]

Radius of gyration: 18.03 Å; Cα contacts (8 Å, |Δi|>4): 658; chains: 2; bounding box: 36×42×56 Å